Protein AF-A0A4R5X449-F1 (afdb_monomer)

Structure (mmCIF, N/CA/C/O backbone):
data_AF-A0A4R5X449-F1
#
_entry.id   AF-A0A4R5X449-F1
#
loop_
_atom_site.group_PDB
_atom_site.id
_atom_site.type_symbol
_atom_site.label_atom_id
_atom_site.label_alt_id
_atom_site.label_comp_id
_atom_site.label_asym_id
_atom_site.label_entity_id
_atom_site.label_seq_id
_atom_site.pdbx_PDB_ins_code
_atom_site.Cartn_x
_atom_site.Cartn_y
_atom_site.Cartn_z
_atom_site.occupancy
_atom_site.B_iso_or_equiv
_atom_site.auth_seq_id
_atom_site.auth_comp_id
_atom_site.auth_asym_id
_atom_site.auth_atom_id
_atom_site.pdbx_PDB_model_num
ATOM 1 N N . MET A 1 1 ? 4.343 -3.317 -25.829 1.00 46.84 1 MET A N 1
ATOM 2 C CA . MET A 1 1 ? 3.745 -4.558 -26.368 1.00 46.84 1 MET A CA 1
ATOM 3 C C . MET A 1 1 ? 4.177 -4.640 -27.816 1.00 46.84 1 MET A C 1
ATOM 5 O O . MET A 1 1 ? 3.838 -3.730 -28.553 1.00 46.84 1 MET A O 1
ATOM 9 N N . TYR A 1 2 ? 4.966 -5.643 -28.202 1.00 45.91 2 TYR A N 1
ATOM 10 C CA . TYR A 1 2 ? 5.258 -5.869 -29.617 1.00 45.91 2 TYR A CA 1
ATOM 11 C C . TYR A 1 2 ? 3.977 -6.362 -30.277 1.00 45.91 2 TYR A C 1
ATOM 13 O O . TYR A 1 2 ? 3.453 -7.408 -29.885 1.00 45.91 2 TYR A O 1
ATOM 21 N N . ASP A 1 3 ? 3.452 -5.603 -31.234 1.00 43.16 3 ASP A N 1
ATOM 22 C CA . ASP A 1 3 ? 2.422 -6.136 -32.107 1.00 43.16 3 ASP A CA 1
ATOM 23 C C . ASP A 1 3 ? 3.084 -7.105 -33.089 1.00 43.16 3 ASP A C 1
ATOM 25 O O . ASP A 1 3 ? 3.496 -6.743 -34.186 1.00 43.16 3 ASP A O 1
ATOM 29 N N . LEU A 1 4 ? 3.204 -8.366 -32.670 1.00 50.31 4 LEU A N 1
ATOM 30 C CA . LEU A 1 4 ? 3.674 -9.456 -33.526 1.00 50.31 4 LEU A CA 1
ATOM 31 C C . LEU A 1 4 ? 2.718 -9.739 -34.703 1.00 50.31 4 LEU A C 1
ATOM 33 O O . LEU A 1 4 ? 2.985 -10.652 -35.479 1.00 50.31 4 LEU A O 1
ATOM 37 N N . ARG A 1 5 ? 1.595 -9.013 -34.827 1.00 48.94 5 ARG A N 1
ATOM 38 C CA . ARG A 1 5 ? 0.604 -9.182 -35.895 1.00 48.94 5 ARG A CA 1
ATOM 39 C C . ARG A 1 5 ? 0.640 -8.078 -36.959 1.00 48.94 5 ARG A C 1
ATOM 41 O O . ARG A 1 5 ? 0.035 -8.296 -38.000 1.00 48.94 5 ARG A O 1
ATOM 48 N N . HIS A 1 6 ? 1.359 -6.965 -36.750 1.00 46.50 6 HIS A N 1
ATOM 49 C CA . HIS A 1 6 ? 1.468 -5.874 -37.738 1.00 46.50 6 HIS A CA 1
ATOM 50 C C . HIS A 1 6 ? 2.857 -5.197 -37.718 1.00 46.50 6 HIS A C 1
ATOM 52 O O . HIS A 1 6 ? 2.993 -4.067 -37.240 1.00 46.50 6 HIS A O 1
ATOM 58 N N . PRO A 1 7 ? 3.909 -5.848 -38.252 1.00 52.53 7 PRO A N 1
ATOM 59 C CA . PRO A 1 7 ? 5.241 -5.242 -38.367 1.00 52.53 7 PRO A CA 1
ATOM 60 C C . PRO A 1 7 ? 5.277 -4.024 -39.316 1.00 52.53 7 PRO A C 1
ATOM 62 O O . PRO A 1 7 ? 6.199 -3.215 -39.249 1.00 52.53 7 PRO A O 1
ATOM 65 N N . GLU A 1 8 ? 4.242 -3.849 -40.144 1.00 48.69 8 GLU A N 1
ATOM 66 C CA . GLU A 1 8 ? 4.102 -2.784 -41.153 1.00 48.69 8 GLU A CA 1
ATOM 67 C C . GLU A 1 8 ? 3.828 -1.383 -40.568 1.00 48.69 8 GLU A C 1
ATOM 69 O O . GLU A 1 8 ? 3.928 -0.387 -41.281 1.00 48.69 8 GLU A O 1
ATOM 74 N N . ALA A 1 9 ? 3.456 -1.276 -39.286 1.00 55.31 9 ALA A N 1
ATOM 75 C CA . ALA A 1 9 ? 3.058 0.002 -38.686 1.00 55.31 9 ALA A CA 1
ATOM 76 C C . ALA A 1 9 ? 4.247 0.914 -38.316 1.00 55.31 9 ALA A C 1
ATOM 78 O O . ALA A 1 9 ? 4.039 2.032 -37.855 1.00 55.31 9 ALA A O 1
ATOM 79 N N . GLY A 1 10 ? 5.495 0.452 -38.476 1.00 53.53 10 GLY A N 1
ATOM 80 C CA . GLY A 1 10 ? 6.699 1.266 -38.252 1.00 53.53 10 GLY A CA 1
ATOM 81 C C . GLY A 1 10 ? 6.933 1.718 -36.802 1.00 53.53 10 GLY A C 1
ATOM 82 O O . GLY A 1 10 ? 7.864 2.474 -36.533 1.00 53.53 10 GLY A O 1
ATOM 83 N N . HIS A 1 11 ? 6.123 1.264 -35.846 1.00 61.31 11 HIS A N 1
ATOM 84 C CA . HIS A 1 11 ? 6.274 1.622 -34.440 1.00 61.31 11 HIS A CA 1
ATOM 85 C C . HIS A 1 11 ? 7.260 0.670 -33.754 1.00 61.31 11 HIS A C 1
ATOM 87 O O . HIS A 1 11 ? 6.887 -0.388 -33.245 1.00 61.31 11 HIS A O 1
ATOM 93 N N . VAL A 1 12 ? 8.538 1.049 -33.748 1.00 75.94 12 VAL A N 1
ATOM 94 C CA . VAL A 1 12 ? 9.558 0.422 -32.898 1.00 75.94 12 VAL A CA 1
ATOM 95 C C . VAL A 1 12 ? 9.217 0.733 -31.438 1.00 75.94 12 VAL A C 1
ATOM 97 O O . VAL A 1 12 ? 8.889 1.871 -31.100 1.00 75.94 12 VAL A O 1
ATOM 100 N N . ALA A 1 13 ? 9.237 -0.281 -30.570 1.00 76.75 13 ALA A N 1
ATOM 101 C CA . ALA A 1 13 ? 9.014 -0.063 -29.145 1.00 76.75 13 ALA A CA 1
ATOM 102 C C . ALA A 1 13 ? 10.142 0.828 -28.578 1.00 76.75 13 ALA A C 1
ATOM 104 O O . ALA A 1 13 ? 11.292 0.606 -28.957 1.00 76.75 13 ALA A O 1
ATOM 105 N N . PRO A 1 14 ? 9.850 1.795 -27.684 1.00 84.50 14 PRO A N 1
ATOM 106 C CA . PRO A 1 14 ? 10.877 2.674 -27.124 1.00 84.50 14 PRO A CA 1
ATOM 107 C C . PRO A 1 14 ? 12.012 1.888 -26.475 1.00 84.50 14 PRO A C 1
ATOM 109 O O . PRO A 1 14 ? 11.774 0.791 -25.949 1.00 84.50 14 PRO A O 1
ATOM 112 N N . ASP A 1 15 ? 13.218 2.454 -26.456 1.00 85.50 15 ASP A N 1
ATOM 113 C CA . ASP A 1 15 ? 14.309 1.859 -25.694 1.00 85.50 15 ASP A CA 1
ATOM 114 C C . ASP A 1 15 ? 13.900 1.758 -24.205 1.00 85.50 15 ASP A C 1
ATOM 116 O O . ASP A 1 15 ? 13.257 2.669 -23.673 1.00 85.50 15 ASP A O 1
ATOM 120 N N . PRO A 1 16 ? 14.205 0.654 -23.498 1.00 84.56 16 PRO A N 1
ATOM 121 C CA . PRO A 1 16 ? 13.871 0.516 -22.083 1.00 84.56 16 PRO A CA 1
ATOM 122 C C . PRO A 1 16 ? 14.447 1.593 -21.164 1.00 84.56 16 PRO A C 1
ATOM 124 O O . PRO A 1 16 ? 13.887 1.832 -20.095 1.00 84.56 16 PRO A O 1
ATOM 127 N N . SER A 1 17 ? 15.543 2.238 -21.565 1.00 82.75 17 SER A N 1
ATOM 128 C CA . SER A 1 17 ? 16.103 3.392 -20.865 1.00 82.75 17 SER A CA 1
ATOM 129 C C . SER A 1 17 ? 15.291 4.669 -21.081 1.00 82.75 17 SER A C 1
ATOM 131 O O . SER A 1 17 ? 15.335 5.551 -20.236 1.00 82.75 17 SER A O 1
ATOM 133 N N . GLU A 1 18 ? 14.479 4.750 -22.133 1.00 82.56 18 GLU A N 1
ATOM 134 C CA . GLU A 1 18 ? 13.715 5.948 -22.491 1.00 82.56 18 GLU A CA 1
ATOM 135 C C . GLU A 1 18 ? 12.303 5.985 -21.892 1.00 82.56 18 GLU A C 1
ATOM 137 O O . GLU A 1 18 ? 11.610 6.999 -21.985 1.00 82.56 18 GLU A O 1
ATOM 142 N N . MET A 1 19 ? 11.847 4.894 -21.267 1.00 84.19 19 MET A N 1
ATOM 143 C CA . MET A 1 19 ? 10.470 4.786 -20.791 1.00 84.19 19 MET A CA 1
ATOM 144 C C . MET A 1 19 ? 10.347 4.062 -19.452 1.00 84.19 19 MET A C 1
ATOM 146 O O . MET A 1 19 ? 10.775 2.921 -19.279 1.00 84.19 19 MET A O 1
ATOM 150 N N . ASN A 1 20 ? 9.602 4.696 -18.549 1.00 84.56 20 ASN A N 1
ATOM 151 C CA . ASN A 1 20 ? 9.067 4.066 -17.351 1.00 84.56 20 ASN A CA 1
ATOM 152 C C . ASN A 1 20 ? 7.545 3.923 -17.456 1.00 84.56 20 ASN A C 1
ATOM 154 O O . ASN A 1 20 ? 6.874 4.752 -18.070 1.00 84.56 20 ASN A O 1
ATOM 158 N N . VAL A 1 21 ? 6.988 2.901 -16.806 1.00 88.88 21 VAL A N 1
ATOM 159 C CA . VAL A 1 21 ? 5.537 2.676 -16.731 1.00 88.88 21 VAL A CA 1
ATOM 160 C C . VAL A 1 21 ? 5.094 2.731 -15.276 1.00 88.88 21 VAL A C 1
ATOM 162 O O . VAL A 1 21 ? 5.684 2.060 -14.439 1.00 88.88 21 VAL A O 1
ATOM 165 N N . ALA A 1 22 ? 4.038 3.479 -14.964 1.00 90.75 22 ALA A N 1
ATOM 166 C CA . ALA A 1 22 ? 3.417 3.474 -13.642 1.00 90.75 22 ALA A CA 1
ATOM 167 C C . ALA A 1 22 ? 2.011 2.870 -13.710 1.00 90.75 22 ALA A C 1
ATOM 169 O O . ALA A 1 22 ? 1.227 3.191 -14.601 1.00 90.75 22 ALA A O 1
ATOM 170 N N . VAL A 1 23 ? 1.694 1.995 -12.758 1.00 91.81 23 VAL A N 1
ATOM 171 C CA . VAL A 1 23 ? 0.395 1.335 -12.624 1.00 91.81 23 VAL A CA 1
ATOM 172 C C . VAL A 1 23 ? -0.125 1.569 -11.212 1.00 91.81 23 VAL A C 1
ATOM 174 O O . VAL A 1 23 ? 0.478 1.118 -10.236 1.00 91.81 23 VAL A O 1
ATOM 177 N N . TYR A 1 24 ? -1.255 2.261 -11.107 1.00 89.81 24 TYR A N 1
ATOM 178 C CA . TYR A 1 24 ? -1.931 2.535 -9.841 1.00 89.81 24 TYR A CA 1
ATOM 179 C C . TYR A 1 24 ? -3.019 1.499 -9.589 1.00 89.81 24 TYR A C 1
ATOM 181 O O . TYR A 1 24 ? -3.767 1.145 -10.499 1.00 89.81 24 TYR A O 1
ATOM 189 N N . GLY A 1 25 ? -3.097 1.004 -8.354 1.00 84.38 25 GLY A N 1
ATOM 190 C CA . GLY A 1 25 ? -4.173 0.108 -7.940 1.00 84.38 25 GLY A CA 1
ATOM 191 C C . GLY A 1 25 ? -4.160 -1.245 -8.657 1.00 84.38 25 GLY A C 1
ATOM 192 O O . GLY A 1 25 ? -5.221 -1.830 -8.867 1.00 84.38 25 GLY A O 1
ATOM 193 N N . TYR A 1 26 ? -2.980 -1.742 -9.062 1.00 87.56 26 TYR A N 1
ATOM 194 C CA . TYR A 1 26 ? -2.881 -3.041 -9.731 1.00 87.56 26 TYR A CA 1
ATOM 195 C C . TYR A 1 26 ? -3.487 -4.139 -8.858 1.00 87.56 26 TYR A C 1
ATOM 197 O O . TYR A 1 26 ? -3.131 -4.271 -7.687 1.00 87.56 26 TYR A O 1
ATOM 205 N N . LEU A 1 27 ? -4.394 -4.920 -9.445 1.00 87.31 27 LEU A N 1
ATOM 206 C CA . LEU A 1 27 ? -5.222 -5.864 -8.709 1.00 87.31 27 LEU A CA 1
ATOM 207 C C . LEU A 1 27 ? -4.368 -6.876 -7.946 1.00 87.31 27 LEU A C 1
ATOM 209 O O . LEU A 1 27 ? -3.464 -7.508 -8.499 1.00 87.31 27 LEU A O 1
ATOM 213 N N . SER A 1 28 ? -4.699 -7.067 -6.675 1.00 85.75 28 SER A N 1
ATOM 214 C CA . SER A 1 28 ? -4.160 -8.171 -5.896 1.00 85.75 28 SER A CA 1
ATOM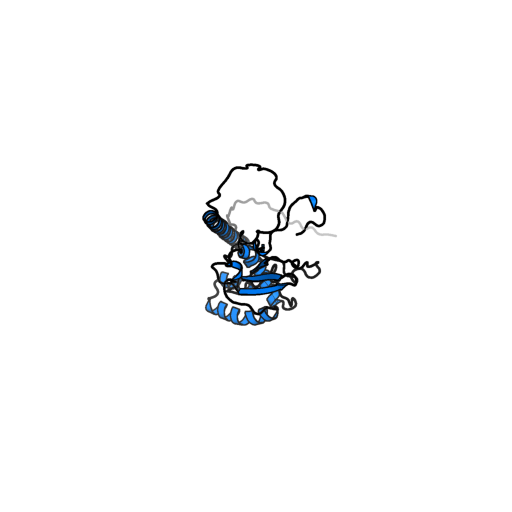 215 C C . SER A 1 28 ? -4.726 -9.494 -6.402 1.00 85.75 28 SER A C 1
ATOM 217 O O . SER A 1 28 ? -5.883 -9.601 -6.819 1.00 85.75 28 SER A O 1
ATOM 219 N N . ARG A 1 29 ? -3.889 -10.530 -6.367 1.00 82.50 29 ARG A N 1
ATOM 220 C CA . ARG A 1 29 ? -4.255 -11.866 -6.838 1.00 82.50 29 ARG A CA 1
ATOM 221 C C . ARG A 1 29 ? -5.376 -12.475 -6.003 1.00 82.50 29 ARG A C 1
ATOM 223 O O . ARG A 1 29 ? -6.211 -13.202 -6.531 1.00 82.50 29 ARG A O 1
ATOM 230 N N . GLU A 1 30 ? -5.378 -12.193 -4.709 1.00 82.81 30 GLU A N 1
ATOM 231 C CA . GLU A 1 30 ? -6.238 -12.849 -3.736 1.00 82.81 30 GLU A CA 1
ATOM 232 C C . GLU A 1 30 ? -7.622 -12.202 -3.595 1.00 82.81 30 GLU A C 1
ATOM 234 O O . GLU A 1 30 ? -8.527 -12.881 -3.126 1.00 82.81 30 GLU A O 1
ATOM 239 N N . MET A 1 31 ? -7.839 -10.955 -4.032 1.00 76.81 31 MET A N 1
ATOM 240 C CA . MET A 1 31 ? -9.158 -10.297 -3.951 1.00 76.81 31 MET A CA 1
ATOM 241 C C . MET A 1 31 ? -10.239 -11.031 -4.755 1.00 76.81 31 MET A C 1
ATOM 243 O O . MET A 1 31 ? -11.389 -11.132 -4.335 1.00 76.81 31 MET A O 1
ATOM 247 N N . PHE A 1 32 ? -9.869 -11.585 -5.909 1.00 72.25 32 PHE A N 1
ATOM 248 C CA . PHE A 1 32 ? -10.798 -12.246 -6.825 1.00 72.25 32 PHE A CA 1
ATOM 249 C C . PHE A 1 32 ? -10.570 -13.758 -6.840 1.00 72.25 32 PHE A C 1
ATOM 251 O O . PHE A 1 32 ? -10.284 -14.349 -7.883 1.00 72.25 32 PHE A O 1
ATOM 258 N N . ILE A 1 33 ? -10.672 -14.392 -5.667 1.00 71.19 33 ILE A N 1
ATOM 259 C CA . ILE A 1 33 ? -10.600 -15.856 -5.542 1.00 71.19 33 ILE A CA 1
ATOM 260 C C . ILE A 1 33 ? -11.619 -16.493 -6.496 1.00 71.19 33 ILE A C 1
ATOM 262 O O . ILE A 1 33 ? -12.802 -16.171 -6.457 1.00 71.19 33 ILE A O 1
ATOM 266 N N . GLY A 1 34 ? -11.154 -17.406 -7.351 1.00 71.75 34 GLY A N 1
ATOM 267 C CA . GLY A 1 34 ? -11.980 -18.065 -8.370 1.00 71.75 34 GLY A CA 1
ATOM 268 C C . GLY A 1 34 ? -11.973 -17.375 -9.738 1.00 71.75 34 GLY A C 1
ATOM 269 O O . GLY A 1 34 ? -12.384 -17.989 -10.720 1.00 71.75 34 GLY A O 1
ATOM 270 N N . SER A 1 35 ? -11.434 -16.158 -9.840 1.00 78.56 35 SER A N 1
ATOM 271 C CA . SER A 1 35 ? -11.218 -15.467 -11.113 1.00 78.56 35 SER A CA 1
ATOM 272 C C . SER A 1 35 ? -9.820 -15.730 -11.669 1.00 78.56 35 SER A C 1
ATOM 274 O O . SER A 1 35 ? -8.856 -15.988 -10.942 1.00 78.56 35 SER A O 1
ATOM 276 N N . ARG A 1 36 ? -9.680 -15.628 -12.994 1.00 82.44 36 ARG A N 1
ATOM 277 C CA . ARG A 1 36 ? -8.376 -15.707 -13.658 1.00 82.44 36 ARG A CA 1
ATOM 278 C C . ARG A 1 36 ? -7.542 -14.469 -13.312 1.00 82.44 36 ARG A C 1
ATOM 280 O O . ARG A 1 36 ? -7.796 -13.390 -13.834 1.00 82.44 36 ARG A O 1
ATOM 287 N N . TYR A 1 37 ? -6.513 -14.644 -12.485 1.00 83.12 37 TYR A N 1
ATOM 288 C CA . TYR A 1 37 ? -5.492 -13.622 -12.255 1.00 83.12 37 TYR A CA 1
ATOM 289 C C . TYR A 1 37 ? -4.449 -13.638 -13.377 1.00 83.12 37 TYR A C 1
ATOM 291 O O . TYR A 1 37 ? -3.914 -14.693 -13.729 1.00 83.12 37 TYR A O 1
ATOM 299 N N . ILE A 1 38 ? -4.144 -12.463 -13.920 1.00 85.81 38 ILE A N 1
ATOM 300 C CA . ILE A 1 38 ? -3.081 -12.268 -14.905 1.00 85.81 38 ILE A CA 1
ATOM 301 C C . ILE A 1 38 ? -2.004 -11.422 -14.216 1.00 85.81 38 ILE A C 1
ATOM 303 O O . ILE A 1 38 ? -2.317 -10.316 -13.784 1.00 85.81 38 ILE A O 1
ATOM 307 N N . PRO A 1 39 ? -0.768 -11.922 -14.037 1.00 86.31 39 PRO A N 1
ATOM 308 C CA . PRO A 1 39 ? 0.319 -11.116 -13.492 1.00 86.31 39 PRO A CA 1
ATOM 309 C C . PRO A 1 39 ? 0.794 -10.084 -14.520 1.00 86.31 39 PRO A C 1
ATOM 311 O O . PRO A 1 39 ? 0.537 -10.227 -15.718 1.00 86.31 39 PRO A O 1
ATOM 314 N N . LEU A 1 40 ? 1.547 -9.082 -14.058 1.00 87.56 40 LEU A N 1
ATOM 315 C CA . LEU A 1 40 ? 2.204 -8.146 -14.964 1.00 87.56 40 LEU A CA 1
ATOM 316 C C . LEU A 1 40 ? 3.078 -8.915 -15.969 1.00 87.56 40 LEU A C 1
ATOM 318 O O . LEU A 1 40 ? 3.774 -9.863 -15.581 1.00 87.56 40 LEU A O 1
ATOM 322 N N . PRO A 1 41 ? 3.046 -8.536 -17.258 1.00 89.50 41 PRO A N 1
ATOM 323 C CA . PRO A 1 41 ? 3.861 -9.189 -18.265 1.00 89.50 41 PRO A CA 1
ATOM 324 C C . PRO A 1 41 ? 5.343 -8.976 -17.958 1.00 89.50 41 PRO A C 1
ATOM 326 O O . PRO A 1 41 ? 5.762 -7.912 -17.504 1.00 89.50 41 PRO A O 1
ATOM 329 N N . VAL A 1 42 ? 6.155 -9.988 -18.256 1.00 92.50 42 VAL A N 1
ATOM 330 C CA . VAL A 1 42 ? 7.609 -9.836 -18.195 1.00 92.50 42 VAL A CA 1
ATOM 331 C C . VAL A 1 42 ? 8.062 -8.931 -19.333 1.00 92.50 42 VAL A C 1
ATOM 333 O O . VAL A 1 42 ? 7.710 -9.161 -20.488 1.00 92.50 42 VAL A O 1
ATOM 336 N N . THR A 1 43 ? 8.836 -7.908 -18.988 1.00 92.38 43 THR A N 1
ATOM 337 C CA . THR A 1 43 ? 9.160 -6.786 -19.869 1.00 92.38 43 THR A CA 1
ATOM 338 C C . THR A 1 43 ? 10.568 -6.254 -19.581 1.00 92.38 43 THR A C 1
ATOM 340 O O . THR A 1 43 ? 10.986 -6.314 -18.424 1.00 92.38 43 THR A O 1
ATOM 343 N N . PRO A 1 44 ? 11.310 -5.730 -20.575 1.00 91.81 44 PRO A N 1
ATOM 344 C CA . PRO A 1 44 ? 12.581 -5.054 -20.313 1.00 91.81 44 PRO A CA 1
ATOM 345 C C . PRO A 1 44 ? 12.403 -3.672 -19.649 1.00 91.81 44 PRO A C 1
ATOM 347 O O . PRO A 1 44 ? 13.367 -3.131 -19.125 1.00 91.81 44 PRO A O 1
ATOM 350 N N . TYR A 1 45 ? 11.187 -3.110 -19.635 1.00 91.00 45 TYR A N 1
ATOM 351 C CA . TYR A 1 45 ? 10.899 -1.800 -19.032 1.00 91.00 45 TYR A CA 1
ATOM 352 C C . TYR A 1 45 ? 10.865 -1.834 -17.502 1.00 91.00 45 TYR A C 1
ATOM 354 O O . TYR A 1 45 ? 10.465 -2.831 -16.891 1.00 91.00 45 TYR A O 1
ATOM 362 N N . ASN A 1 46 ? 11.190 -0.695 -16.891 1.00 92.50 46 ASN A N 1
ATOM 363 C CA . ASN A 1 46 ? 10.948 -0.461 -15.474 1.00 92.50 46 ASN A CA 1
ATOM 364 C C . ASN A 1 46 ? 9.472 -0.114 -15.233 1.00 92.50 46 ASN A C 1
ATOM 366 O O . ASN A 1 46 ? 8.897 0.758 -15.889 1.00 92.50 46 ASN A O 1
ATOM 370 N N . VAL A 1 47 ? 8.861 -0.808 -14.276 1.00 93.75 47 VAL A N 1
ATOM 371 C CA . VAL A 1 47 ? 7.449 -0.676 -13.917 1.00 93.75 47 VAL A CA 1
ATOM 372 C C . VAL A 1 47 ? 7.321 -0.287 -12.450 1.00 93.75 47 VAL A C 1
ATOM 374 O O . VAL A 1 47 ? 7.827 -0.979 -11.567 1.00 93.75 47 VAL A O 1
ATOM 377 N N . PHE A 1 48 ? 6.594 0.787 -12.175 1.00 94.00 48 PHE A N 1
ATOM 378 C CA . PHE A 1 48 ? 6.157 1.178 -10.843 1.00 94.00 48 PHE A CA 1
ATOM 379 C C . PHE A 1 48 ? 4.755 0.635 -10.590 1.00 94.00 48 PHE A C 1
ATOM 381 O O . PHE A 1 48 ? 3.848 0.854 -11.388 1.00 94.00 48 PHE A O 1
ATOM 388 N N . VAL A 1 49 ? 4.567 -0.060 -9.471 1.00 94.75 49 VAL A N 1
ATOM 389 C CA . VAL A 1 49 ? 3.248 -0.504 -9.007 1.00 94.75 49 VAL A CA 1
ATOM 390 C C . VAL A 1 49 ? 2.936 0.226 -7.718 1.00 94.75 49 VAL A C 1
ATOM 392 O O . VAL A 1 49 ? 3.588 -0.025 -6.707 1.00 94.75 49 VAL A O 1
ATOM 395 N N . ILE A 1 50 ? 1.956 1.120 -7.755 1.00 95.00 50 ILE A N 1
ATOM 396 C CA . ILE A 1 50 ? 1.571 1.954 -6.621 1.00 95.00 50 ILE A CA 1
ATOM 397 C C . ILE A 1 50 ? 0.302 1.385 -6.001 1.00 95.00 50 ILE A C 1
ATOM 399 O O . ILE A 1 50 ? -0.687 1.144 -6.697 1.00 95.00 50 ILE A O 1
ATOM 403 N N . LYS A 1 51 ? 0.333 1.166 -4.686 1.00 96.00 51 LYS A N 1
ATOM 404 C CA . LYS A 1 51 ? -0.819 0.672 -3.929 1.00 96.00 51 LYS A CA 1
ATOM 405 C C . LYS A 1 51 ? -0.835 1.180 -2.496 1.00 96.00 51 LYS A C 1
ATOM 407 O O . LYS A 1 51 ? 0.218 1.446 -1.918 1.00 96.00 51 LYS A O 1
ATOM 412 N N . ALA A 1 52 ? -2.029 1.272 -1.919 1.00 97.19 52 ALA A N 1
ATOM 413 C CA . ALA A 1 52 ? -2.205 1.596 -0.511 1.00 97.19 52 ALA A CA 1
ATOM 414 C C . ALA A 1 52 ? -2.184 0.350 0.380 1.00 97.19 52 ALA A C 1
ATOM 416 O O . ALA A 1 52 ? -2.682 -0.716 0.017 1.00 97.19 52 ALA A O 1
ATOM 417 N N . GLU A 1 53 ? -1.594 0.489 1.566 1.00 97.81 53 GLU A N 1
ATOM 418 C CA . GLU A 1 53 ? -1.523 -0.580 2.557 1.00 97.81 53 GLU A CA 1
ATOM 419 C C . GLU A 1 53 ? -2.927 -0.921 3.061 1.00 97.81 53 GLU A C 1
ATOM 421 O O . GLU A 1 53 ? -3.618 -0.059 3.607 1.00 97.81 53 GLU A O 1
ATOM 426 N N . TYR A 1 54 ? -3.304 -2.197 2.936 1.00 98.12 54 TYR A N 1
ATOM 427 C CA . TYR A 1 54 ? -4.631 -2.725 3.277 1.00 98.12 54 TYR A CA 1
ATOM 428 C C . TYR A 1 54 ? -5.772 -2.301 2.345 1.00 98.12 54 TYR A C 1
ATOM 430 O O . TYR A 1 54 ? -6.931 -2.423 2.719 1.00 98.12 54 TYR A O 1
ATOM 438 N N . ASP A 1 55 ? -5.492 -1.827 1.140 1.00 97.00 55 ASP A N 1
ATOM 439 C CA . ASP A 1 55 ? -6.520 -1.691 0.111 1.00 97.00 55 ASP A CA 1
ATOM 440 C C . ASP A 1 55 ? -6.975 -3.083 -0.363 1.00 97.00 55 ASP A C 1
ATOM 442 O O . ASP A 1 55 ? -6.192 -3.798 -0.979 1.00 97.00 55 ASP A O 1
ATOM 446 N N . ALA A 1 56 ? -8.227 -3.494 -0.125 1.00 95.38 56 ALA A N 1
ATOM 447 C CA . ALA A 1 56 ? -8.684 -4.815 -0.574 1.00 95.38 56 ALA A CA 1
ATOM 448 C C . ALA A 1 56 ? -8.600 -5.028 -2.096 1.00 95.38 56 ALA A C 1
ATOM 450 O O . ALA A 1 56 ? -8.580 -6.173 -2.526 1.00 95.38 56 ALA A O 1
ATOM 451 N N . ILE A 1 57 ? -8.525 -3.988 -2.926 1.00 94.38 57 ILE A N 1
ATOM 452 C CA . ILE A 1 57 ? -8.388 -4.158 -4.374 1.00 94.38 57 ILE A CA 1
ATOM 453 C C . ILE A 1 57 ? -6.930 -4.459 -4.740 1.00 94.38 57 ILE A C 1
ATOM 455 O O . ILE A 1 57 ? -6.651 -5.494 -5.353 1.00 94.38 57 ILE A O 1
ATOM 459 N N . ALA A 1 58 ? -5.986 -3.604 -4.337 1.00 94.31 58 ALA A N 1
ATOM 460 C CA . ALA A 1 58 ? -4.577 -3.701 -4.741 1.00 94.31 58 ALA A CA 1
ATOM 461 C C . ALA A 1 58 ? -3.663 -4.438 -3.738 1.00 94.31 58 ALA A C 1
ATOM 463 O O . ALA A 1 58 ? -2.524 -4.810 -4.044 1.00 94.31 58 ALA A O 1
ATOM 464 N N . ASP A 1 59 ? -4.149 -4.662 -2.523 1.00 96.31 59 ASP A N 1
ATOM 465 C CA . ASP A 1 59 ? -3.401 -5.183 -1.386 1.00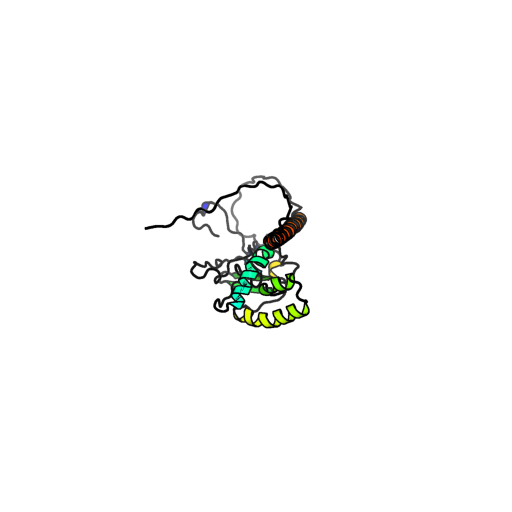 96.31 59 ASP A CA 1
ATOM 466 C C . ASP A 1 59 ? -4.277 -6.066 -0.482 1.00 96.31 59 ASP A C 1
ATOM 468 O O . ASP A 1 59 ? -4.357 -5.857 0.726 1.00 96.31 59 ASP A O 1
ATOM 472 N N . PHE A 1 60 ? -4.956 -7.057 -1.064 1.00 96.31 60 PHE A N 1
ATOM 473 C CA . PHE A 1 60 ? -5.768 -8.019 -0.317 1.00 96.31 60 PHE A CA 1
ATOM 474 C C . PHE A 1 60 ? -4.909 -8.996 0.517 1.00 96.31 60 PHE A C 1
ATOM 476 O O . PHE A 1 60 ? -3.783 -9.313 0.125 1.00 96.31 60 PHE A O 1
ATOM 483 N N . PRO A 1 61 ? -5.408 -9.513 1.661 1.00 97.25 61 PRO A N 1
ATOM 484 C CA . PRO A 1 61 ? -4.671 -10.485 2.467 1.00 97.25 61 PRO A CA 1
ATOM 485 C C . PRO A 1 61 ? -4.332 -11.794 1.733 1.00 97.25 61 PRO A C 1
ATOM 487 O O . PRO A 1 61 ? -5.217 -12.475 1.222 1.00 97.25 61 PRO A O 1
ATOM 490 N N . ASP A 1 62 ? -3.080 -12.255 1.846 1.00 95.56 62 ASP A N 1
ATOM 491 C CA . ASP A 1 62 ? -2.648 -13.575 1.347 1.00 95.56 62 ASP A CA 1
ATOM 492 C C . ASP A 1 62 ? -3.304 -14.763 2.075 1.00 95.56 62 ASP A C 1
ATOM 494 O O . ASP A 1 62 ? -3.231 -15.912 1.632 1.00 95.56 62 ASP A O 1
ATOM 498 N N . ARG A 1 63 ? -3.871 -14.516 3.262 1.00 95.12 63 ARG A N 1
ATOM 499 C CA . ARG A 1 63 ? -4.522 -15.519 4.118 1.00 95.12 63 ARG A CA 1
ATOM 500 C C . ARG A 1 63 ? -5.959 -15.081 4.421 1.00 95.12 63 ARG A C 1
ATOM 502 O O . ARG A 1 63 ? -6.205 -14.555 5.510 1.00 95.12 63 ARG A O 1
ATOM 509 N N . PRO A 1 64 ? -6.913 -15.320 3.501 1.00 93.56 64 PRO A N 1
ATOM 510 C CA . PRO A 1 64 ? -8.284 -14.805 3.602 1.00 93.56 64 PRO A CA 1
ATOM 511 C C . PRO A 1 64 ? -9.082 -15.369 4.787 1.00 93.56 64 PRO A C 1
ATOM 513 O O . PRO A 1 64 ? -10.058 -14.766 5.214 1.00 93.56 64 PRO A O 1
ATOM 516 N N . LEU A 1 65 ? -8.650 -16.485 5.385 1.00 94.62 65 LEU A N 1
ATOM 517 C CA . LEU A 1 65 ? -9.268 -17.019 6.606 1.00 94.62 65 LEU A CA 1
ATOM 518 C C . LEU A 1 65 ? -9.016 -16.143 7.849 1.00 94.62 65 LEU A C 1
ATOM 520 O O . LEU A 1 65 ? -9.666 -16.325 8.876 1.00 94.62 65 LEU A O 1
ATOM 524 N N . ASN A 1 66 ? -8.095 -15.175 7.781 1.00 97.50 66 ASN A N 1
ATOM 525 C CA . ASN A 1 66 ? -7.975 -14.139 8.802 1.00 97.50 66 ASN A CA 1
ATOM 526 C C . ASN A 1 66 ? -9.045 -13.062 8.564 1.00 97.50 66 ASN A C 1
ATOM 528 O O . ASN A 1 66 ? -8.783 -12.029 7.947 1.00 97.50 66 ASN A O 1
ATOM 532 N N . LEU A 1 67 ? -10.254 -13.313 9.073 1.00 97.31 67 LEU A N 1
ATOM 533 C CA . LEU A 1 67 ? -11.417 -12.446 8.858 1.00 97.31 67 LEU A CA 1
ATOM 534 C C . LEU A 1 67 ? -11.208 -11.015 9.372 1.00 97.31 67 LEU A C 1
ATOM 536 O O . LEU A 1 67 ? -11.742 -10.076 8.792 1.00 97.31 67 LEU A O 1
ATOM 540 N N . LEU A 1 68 ? -10.387 -10.828 10.412 1.00 98.38 68 LEU A N 1
ATOM 541 C CA . LEU A 1 68 ? -10.030 -9.497 10.906 1.00 98.38 68 LEU A CA 1
ATOM 542 C C . LEU A 1 68 ? -9.235 -8.705 9.856 1.00 98.38 68 LEU A C 1
ATOM 544 O O . LEU A 1 68 ? -9.501 -7.525 9.635 1.00 98.38 68 LEU A O 1
ATOM 548 N N . ALA A 1 69 ? -8.277 -9.353 9.187 1.00 98.50 69 ALA A N 1
ATOM 549 C CA . ALA A 1 69 ? -7.510 -8.727 8.116 1.00 98.50 69 ALA A CA 1
ATOM 550 C C . ALA A 1 69 ? -8.369 -8.440 6.880 1.00 98.50 69 ALA A C 1
ATOM 552 O O . ALA A 1 69 ? -8.190 -7.390 6.268 1.00 98.50 69 ALA A O 1
ATOM 553 N N . VAL A 1 70 ? -9.309 -9.332 6.547 1.00 97.50 70 VAL A N 1
ATOM 554 C CA . VAL A 1 70 ? -10.269 -9.127 5.450 1.00 97.50 70 VAL A CA 1
ATOM 555 C C . VAL A 1 70 ? -11.198 -7.952 5.748 1.00 97.50 70 VAL A C 1
ATOM 557 O O . VAL A 1 70 ? -11.330 -7.067 4.911 1.00 97.50 70 VAL A O 1
ATOM 560 N N . ALA A 1 71 ? -11.782 -7.879 6.947 1.00 98.19 71 ALA A N 1
ATOM 561 C CA . ALA A 1 71 ? -12.630 -6.754 7.344 1.00 98.19 71 ALA A CA 1
ATOM 562 C C . ALA A 1 71 ? -11.868 -5.422 7.288 1.00 98.19 71 ALA A C 1
ATOM 564 O O . ALA A 1 71 ? -12.371 -4.434 6.756 1.00 98.19 71 ALA A O 1
ATOM 565 N N . ASN A 1 72 ? -10.623 -5.406 7.773 1.00 98.69 72 ASN A N 1
ATOM 566 C CA . ASN A 1 72 ? -9.756 -4.240 7.654 1.00 98.69 72 ASN A CA 1
ATOM 567 C C . ASN A 1 72 ? -9.467 -3.874 6.191 1.00 98.69 72 ASN A C 1
ATOM 569 O O . ASN A 1 72 ? -9.472 -2.695 5.857 1.00 98.69 72 ASN A O 1
ATOM 573 N N . ALA A 1 73 ? -9.244 -4.866 5.327 1.00 98.00 73 ALA A N 1
ATOM 574 C CA . ALA A 1 73 ? -8.967 -4.625 3.918 1.00 98.00 73 ALA A CA 1
ATOM 575 C C . ALA A 1 73 ? -10.185 -4.068 3.165 1.00 98.00 73 ALA A C 1
ATOM 577 O O . ALA A 1 73 ? -10.049 -3.157 2.356 1.00 98.00 73 ALA A O 1
ATOM 578 N N . ILE A 1 74 ? -11.388 -4.578 3.453 1.00 96.69 74 ILE A N 1
ATOM 579 C CA . ILE A 1 74 ? -12.644 -4.081 2.868 1.00 96.69 74 ILE A CA 1
ATOM 580 C C . ILE A 1 74 ? -12.846 -2.603 3.217 1.00 96.69 74 ILE A C 1
ATOM 582 O O . ILE A 1 74 ? -13.140 -1.802 2.334 1.00 96.69 74 ILE A O 1
ATOM 586 N N . MET A 1 75 ? -12.615 -2.226 4.480 1.00 98.06 75 MET A N 1
ATOM 587 C CA . MET A 1 75 ? -12.615 -0.816 4.883 1.00 98.06 75 MET A CA 1
ATOM 588 C C . MET A 1 75 ? -11.530 -0.018 4.147 1.00 98.06 75 MET A C 1
ATOM 590 O O . MET A 1 75 ? -11.753 1.132 3.781 1.00 98.06 75 MET A O 1
ATOM 594 N N . GLY A 1 76 ? -10.366 -0.624 3.905 1.00 97.62 76 GLY A N 1
ATOM 595 C CA . GLY A 1 76 ? -9.286 -0.009 3.140 1.00 97.62 76 GLY A CA 1
ATOM 596 C C . GLY A 1 76 ? -9.606 0.192 1.658 1.00 97.62 76 GLY A C 1
ATOM 597 O O . GLY A 1 76 ? -9.191 1.200 1.104 1.00 97.62 76 GLY A O 1
ATOM 598 N N . ALA A 1 77 ? -10.381 -0.683 1.010 1.00 95.56 77 ALA A N 1
ATOM 599 C CA . ALA A 1 77 ? -10.808 -0.448 -0.373 1.00 95.56 77 ALA A CA 1
ATOM 600 C C . ALA A 1 77 ? -11.673 0.815 -0.498 1.00 95.56 77 ALA A C 1
ATOM 602 O O . ALA A 1 77 ? -11.437 1.630 -1.384 1.00 95.56 77 ALA A O 1
ATOM 603 N N . ASP A 1 78 ? -12.626 1.007 0.416 1.00 95.31 78 ASP A N 1
ATOM 604 C CA . ASP A 1 78 ? -13.480 2.202 0.441 1.00 95.31 78 ASP A CA 1
ATOM 605 C C . ASP A 1 78 ? -12.681 3.479 0.754 1.00 95.31 78 ASP A C 1
ATOM 607 O O . ASP A 1 78 ? -12.856 4.512 0.112 1.00 95.31 78 ASP A O 1
ATOM 611 N N . GLN A 1 79 ? -11.763 3.401 1.720 1.00 95.38 79 GLN A N 1
ATOM 612 C CA . GLN A 1 79 ? -11.059 4.576 2.238 1.00 95.38 79 GLN A CA 1
ATOM 613 C C . GLN A 1 79 ? -9.792 4.948 1.466 1.00 95.38 79 GLN A C 1
ATOM 615 O O . GLN A 1 79 ? -9.384 6.103 1.525 1.00 95.38 79 GLN A O 1
ATOM 620 N N . LEU A 1 80 ? -9.122 3.984 0.827 1.00 96.19 80 LEU A N 1
ATOM 621 C CA . LEU A 1 80 ? -7.747 4.150 0.346 1.00 96.19 80 LEU A CA 1
ATOM 622 C C . LEU A 1 80 ? -7.587 3.914 -1.155 1.00 96.19 80 LEU A C 1
ATOM 624 O O . LEU A 1 80 ? -6.704 4.530 -1.746 1.00 96.19 80 LEU A O 1
ATOM 628 N N . HIS A 1 81 ? -8.388 3.035 -1.776 1.00 94.50 81 HIS A N 1
ATOM 629 C CA . HIS A 1 81 ? -8.143 2.612 -3.163 1.00 94.50 81 HIS A CA 1
ATOM 630 C C . HIS A 1 81 ? -8.134 3.806 -4.117 1.00 94.50 81 HIS A C 1
ATOM 632 O O . HIS A 1 81 ? -7.172 4.030 -4.850 1.00 94.50 81 HIS A O 1
ATOM 638 N N . TYR A 1 82 ? -9.187 4.616 -4.041 1.00 92.19 82 TYR A N 1
ATOM 639 C CA . TYR A 1 82 ? -9.330 5.811 -4.856 1.00 92.19 82 TYR A CA 1
ATOM 640 C C . TYR A 1 82 ? -8.327 6.906 -4.469 1.00 92.19 82 TYR A C 1
ATOM 642 O O . TYR A 1 82 ? -7.635 7.453 -5.325 1.00 92.19 82 TYR A O 1
ATOM 650 N N . ASP A 1 83 ? -8.197 7.172 -3.169 1.00 91.31 83 ASP A N 1
ATOM 651 C CA . ASP A 1 83 ? -7.304 8.204 -2.629 1.00 91.31 83 ASP A CA 1
ATOM 652 C C . ASP A 1 83 ? -5.835 7.971 -3.003 1.00 91.31 83 ASP A C 1
ATOM 654 O O . ASP A 1 83 ? -5.076 8.924 -3.179 1.00 91.31 83 ASP A O 1
ATOM 658 N N . SER A 1 84 ? -5.435 6.708 -3.171 1.00 91.38 84 SER A N 1
ATOM 659 C CA . SER A 1 84 ? -4.073 6.337 -3.553 1.00 91.38 84 SER A CA 1
ATOM 660 C C . SER A 1 84 ? -3.629 6.923 -4.898 1.00 91.38 84 SER A C 1
ATOM 662 O O . SER A 1 84 ? -2.436 7.158 -5.088 1.00 91.38 84 SER A O 1
ATOM 664 N N . ALA A 1 85 ? -4.568 7.214 -5.808 1.00 89.88 85 ALA A N 1
ATOM 665 C CA . ALA A 1 85 ? -4.278 7.836 -7.100 1.00 89.88 85 ALA A CA 1
ATOM 666 C C . ALA A 1 85 ? -3.822 9.302 -6.978 1.00 89.88 85 ALA A C 1
ATOM 668 O O . ALA A 1 85 ? -3.170 9.815 -7.883 1.00 89.88 85 ALA A O 1
ATOM 669 N N . PHE A 1 86 ? -4.132 9.960 -5.857 1.00 91.25 86 PHE A N 1
ATOM 670 C CA . PHE A 1 86 ? -3.794 11.364 -5.588 1.00 91.25 86 PHE A CA 1
ATOM 671 C C . PHE A 1 86 ? -2.657 11.520 -4.578 1.00 91.25 86 PHE A C 1
ATOM 673 O O . PHE A 1 86 ? -2.337 12.631 -4.156 1.00 91.25 86 PHE A O 1
ATOM 680 N N . TYR A 1 87 ? -2.054 10.411 -4.155 1.00 92.50 87 TYR A N 1
ATOM 681 C CA . TYR A 1 87 ? -0.934 10.439 -3.233 1.00 92.50 87 TYR A CA 1
ATOM 682 C C . TYR A 1 87 ? 0.354 10.806 -3.973 1.00 92.50 87 TYR A C 1
ATOM 684 O O . TYR A 1 87 ? 0.773 10.107 -4.899 1.00 92.50 87 TYR A O 1
ATOM 692 N N . ASP A 1 88 ? 1.019 11.874 -3.532 1.00 91.81 88 ASP A N 1
ATOM 693 C CA . ASP A 1 88 ? 2.299 12.283 -4.107 1.00 91.81 88 ASP A CA 1
ATOM 694 C C . ASP A 1 88 ? 3.435 11.407 -3.563 1.00 91.81 88 ASP A C 1
ATOM 696 O O . ASP A 1 88 ? 4.035 11.672 -2.519 1.00 91.81 88 ASP A O 1
ATOM 700 N N . VAL A 1 89 ? 3.737 10.341 -4.301 1.00 91.06 89 VAL A N 1
ATOM 701 C CA . VAL A 1 89 ? 4.792 9.377 -3.966 1.00 91.06 89 VAL A CA 1
ATOM 702 C C . VAL A 1 89 ? 6.210 9.957 -4.026 1.00 91.06 89 VAL A C 1
ATOM 704 O O . VAL A 1 89 ? 7.133 9.287 -3.565 1.00 91.06 89 VAL A O 1
ATOM 707 N N . LEU A 1 90 ? 6.404 11.160 -4.585 1.00 89.88 90 LEU A N 1
ATOM 708 C CA . LEU A 1 90 ? 7.711 11.820 -4.673 1.00 89.88 90 LEU A CA 1
ATOM 709 C C . LEU A 1 90 ? 8.029 12.662 -3.439 1.00 89.88 90 LEU A C 1
ATOM 711 O O . LEU A 1 90 ? 9.201 12.885 -3.138 1.00 89.88 90 LEU A O 1
ATOM 715 N N . THR A 1 91 ? 7.007 13.147 -2.738 1.00 90.06 91 THR A N 1
ATOM 716 C CA . THR A 1 91 ? 7.187 14.060 -1.600 1.00 90.06 91 THR A CA 1
ATOM 717 C C . THR A 1 91 ? 6.701 13.475 -0.281 1.00 90.06 91 THR A C 1
ATOM 719 O O . THR A 1 91 ? 7.155 13.902 0.782 1.00 90.06 91 THR A O 1
ATOM 722 N N . GLN A 1 92 ? 5.818 12.477 -0.321 1.00 92.06 92 GLN A N 1
ATOM 723 C CA . GLN A 1 92 ? 5.219 11.898 0.874 1.00 92.06 92 GLN A CA 1
ATOM 724 C C . GLN A 1 92 ? 5.851 10.549 1.262 1.00 92.06 92 GLN A C 1
ATOM 726 O O . GLN A 1 92 ? 6.429 9.852 0.421 1.00 92.06 92 GLN A O 1
ATOM 731 N N . PRO A 1 93 ? 5.746 10.135 2.542 1.00 93.31 93 PRO A N 1
ATOM 732 C CA . PRO A 1 93 ? 6.339 8.889 3.014 1.00 93.31 93 PRO A CA 1
ATOM 733 C C . PRO A 1 93 ? 5.832 7.670 2.241 1.00 93.31 93 PRO A C 1
ATOM 735 O O . PRO A 1 93 ? 4.631 7.436 2.143 1.00 93.31 93 PRO A O 1
ATOM 738 N N . THR A 1 94 ? 6.746 6.844 1.748 1.00 96.19 94 THR A N 1
ATOM 739 C CA . THR A 1 94 ? 6.421 5.575 1.092 1.00 96.19 94 THR A CA 1
ATOM 740 C C . THR A 1 94 ? 7.335 4.463 1.589 1.00 96.19 94 THR A C 1
ATOM 742 O O . THR A 1 94 ? 8.316 4.681 2.311 1.00 96.19 94 THR A O 1
ATOM 745 N N . LYS A 1 95 ? 6.971 3.230 1.252 1.00 96.69 95 LYS A N 1
ATOM 746 C CA . LYS A 1 95 ? 7.828 2.054 1.383 1.00 96.69 95 LYS A CA 1
ATOM 747 C C . LYS A 1 95 ? 7.934 1.383 0.028 1.00 96.69 95 LYS A C 1
ATOM 749 O O . LYS A 1 95 ? 6.975 1.428 -0.734 1.00 96.69 95 LYS A O 1
ATOM 754 N N . TYR A 1 96 ? 9.043 0.718 -0.269 1.00 97.25 96 TYR A N 1
ATOM 755 C CA . TYR A 1 96 ? 9.190 0.077 -1.570 1.00 97.25 96 TYR A CA 1
ATOM 756 C C . TYR A 1 96 ? 10.044 -1.182 -1.587 1.00 97.25 96 TYR A C 1
ATOM 758 O O . TYR A 1 96 ? 10.844 -1.443 -0.689 1.00 97.25 96 TYR A O 1
ATOM 766 N N . SER A 1 97 ? 9.831 -1.990 -2.618 1.00 96.50 97 SER A N 1
ATOM 767 C CA . SER A 1 97 ? 10.622 -3.178 -2.920 1.00 96.50 97 SER A CA 1
ATOM 768 C C . SER A 1 97 ? 10.821 -3.275 -4.423 1.00 96.50 97 SER A C 1
ATOM 770 O O . SER A 1 97 ? 9.889 -3.001 -5.180 1.00 96.50 97 SER A O 1
ATOM 772 N N . ILE A 1 98 ? 12.003 -3.708 -4.847 1.00 95.62 98 ILE A N 1
ATOM 773 C CA . ILE A 1 98 ? 12.368 -3.819 -6.260 1.00 95.62 98 ILE A CA 1
ATOM 774 C C . ILE A 1 98 ? 12.609 -5.292 -6.582 1.00 95.62 98 ILE A C 1
ATOM 776 O O . ILE A 1 98 ? 13.235 -6.009 -5.803 1.00 95.62 98 ILE A O 1
ATOM 780 N N . THR A 1 99 ? 12.090 -5.760 -7.713 1.00 94.62 99 THR A N 1
ATOM 781 C CA . THR A 1 99 ? 12.364 -7.098 -8.254 1.00 94.62 99 THR A CA 1
ATOM 782 C C . THR A 1 99 ? 12.754 -6.980 -9.719 1.00 94.62 99 THR A C 1
ATOM 784 O O . THR A 1 99 ? 12.040 -6.345 -10.488 1.00 94.62 99 THR A O 1
ATOM 787 N N . THR A 1 100 ? 13.862 -7.600 -10.114 1.00 94.94 100 THR A N 1
ATOM 788 C CA . THR A 1 100 ? 14.322 -7.628 -11.510 1.00 94.94 100 THR A CA 1
ATOM 789 C C . THR A 1 100 ? 13.866 -8.917 -12.177 1.00 94.94 100 THR A C 1
ATOM 791 O O . THR A 1 100 ? 13.979 -9.998 -11.597 1.00 94.94 100 THR A O 1
ATOM 794 N N . ASN A 1 101 ? 13.329 -8.812 -13.388 1.00 94.75 101 ASN A N 1
ATOM 795 C CA . ASN A 1 101 ? 12.879 -9.964 -14.159 1.00 94.75 101 ASN A CA 1
ATOM 796 C C . ASN A 1 101 ? 13.963 -10.453 -15.143 1.00 94.75 101 ASN A C 1
ATOM 798 O O . ASN A 1 101 ? 15.011 -9.836 -15.310 1.00 94.75 101 ASN A O 1
ATOM 802 N N . ARG A 1 102 ? 13.702 -11.577 -15.822 1.00 95.31 102 ARG A N 1
ATOM 803 C CA . ARG A 1 102 ? 14.661 -12.227 -16.742 1.00 95.31 102 ARG A CA 1
ATOM 804 C C . ARG A 1 102 ? 15.071 -11.397 -17.971 1.00 95.31 102 ARG A C 1
ATOM 806 O O . ARG A 1 102 ? 16.023 -11.774 -18.636 1.00 95.31 102 ARG A O 1
ATOM 813 N N . LEU A 1 103 ? 14.336 -10.336 -18.308 1.00 93.69 103 LEU A N 1
ATOM 814 C CA . LEU A 1 103 ? 14.650 -9.417 -19.411 1.00 93.69 103 LEU A CA 1
ATOM 815 C C . LEU A 1 103 ? 15.379 -8.153 -18.925 1.00 93.69 103 LEU A C 1
ATOM 817 O O . LEU A 1 103 ? 15.524 -7.209 -19.690 1.00 93.69 103 LEU A O 1
ATOM 821 N N . GLY A 1 104 ? 15.794 -8.105 -17.655 1.00 91.44 104 GLY A N 1
ATOM 822 C CA . GLY A 1 104 ? 16.510 -6.968 -17.069 1.00 91.44 104 GLY A CA 1
ATOM 823 C C . GLY A 1 104 ? 15.615 -5.831 -16.566 1.00 91.44 104 GLY A C 1
ATOM 824 O O . GLY A 1 104 ? 16.081 -5.015 -15.777 1.00 91.44 104 GLY A O 1
ATOM 825 N N . GLY A 1 105 ? 14.329 -5.804 -16.933 1.00 91.94 105 GLY A N 1
ATOM 826 C CA . GLY A 1 105 ? 13.382 -4.809 -16.428 1.00 91.94 105 GLY A CA 1
ATOM 827 C C . GLY A 1 105 ? 13.061 -4.999 -14.945 1.00 91.94 105 GLY A C 1
ATOM 828 O O . GLY A 1 105 ? 12.994 -6.130 -14.443 1.00 91.94 105 GLY A O 1
ATOM 829 N N . THR A 1 106 ? 12.837 -3.893 -14.234 1.00 94.31 106 THR A N 1
ATOM 830 C CA . THR A 1 106 ? 12.502 -3.918 -12.803 1.00 94.31 106 THR A CA 1
ATOM 831 C C . THR A 1 106 ? 11.019 -3.674 -12.545 1.00 94.31 106 THR A C 1
ATOM 833 O O . THR A 1 106 ? 10.352 -2.930 -13.253 1.00 94.31 106 THR A O 1
ATOM 836 N N . THR A 1 107 ? 10.481 -4.282 -11.492 1.00 94.75 107 THR A N 1
ATOM 837 C CA . THR A 1 107 ? 9.202 -3.900 -10.895 1.00 94.75 107 THR A CA 1
ATOM 838 C C . THR A 1 107 ? 9.468 -3.308 -9.521 1.00 94.75 107 THR A C 1
ATOM 840 O O . THR A 1 107 ? 9.869 -4.017 -8.596 1.00 94.75 107 THR A O 1
ATOM 843 N N . THR A 1 108 ? 9.245 -2.004 -9.390 1.00 95.69 108 THR A N 1
ATOM 844 C CA . THR A 1 108 ? 9.296 -1.275 -8.123 1.00 95.69 108 THR A CA 1
ATOM 845 C C . THR A 1 108 ? 7.881 -1.194 -7.563 1.00 95.69 108 THR A C 1
ATOM 847 O O . THR A 1 108 ? 7.048 -0.437 -8.053 1.00 95.69 108 THR A O 1
ATOM 850 N N . THR A 1 109 ? 7.584 -1.987 -6.537 1.00 95.56 109 THR A N 1
ATOM 851 C CA . THR A 1 109 ? 6.320 -1.850 -5.801 1.00 95.56 109 THR A CA 1
ATOM 852 C C . THR A 1 109 ? 6.470 -0.742 -4.773 1.00 95.56 109 THR A C 1
ATOM 854 O O . THR A 1 109 ? 7.333 -0.850 -3.904 1.00 95.56 109 THR A O 1
ATOM 857 N N . ILE A 1 110 ? 5.631 0.285 -4.862 1.00 96.38 110 ILE A N 1
ATOM 858 C CA . ILE A 1 110 ? 5.533 1.403 -3.926 1.00 96.38 110 ILE A CA 1
ATOM 859 C C . ILE A 1 110 ? 4.269 1.207 -3.094 1.00 96.38 110 ILE A C 1
ATOM 861 O O . ILE A 1 110 ? 3.158 1.136 -3.617 1.00 96.38 110 ILE A O 1
ATOM 865 N N . MET A 1 111 ? 4.455 1.116 -1.787 1.00 97.44 111 MET A N 1
ATOM 866 C CA . MET A 1 111 ? 3.396 1.016 -0.802 1.00 97.44 111 MET A CA 1
ATOM 867 C C . MET A 1 111 ? 3.190 2.376 -0.137 1.00 97.44 111 MET A C 1
ATOM 869 O O . MET A 1 111 ? 4.105 2.905 0.505 1.00 97.44 111 MET A O 1
ATOM 873 N N . ILE A 1 112 ? 1.974 2.899 -0.248 1.00 97.38 112 ILE A N 1
ATOM 874 C CA . ILE A 1 112 ? 1.495 4.046 0.522 1.00 97.38 112 ILE A CA 1
ATOM 875 C C . ILE A 1 112 ? 1.114 3.520 1.914 1.00 97.38 112 ILE A C 1
ATOM 877 O O . ILE A 1 112 ? 0.219 2.676 2.018 1.00 97.38 112 ILE A O 1
ATOM 881 N N . PRO A 1 113 ? 1.823 3.922 2.983 1.00 96.31 113 PRO A N 1
ATOM 882 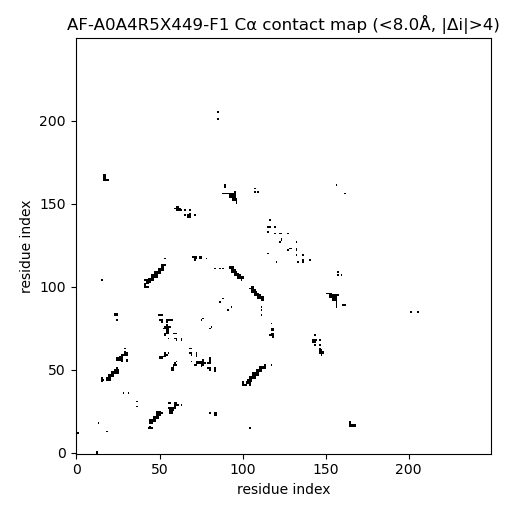C CA . PRO A 1 113 ? 1.581 3.407 4.323 1.00 96.31 113 PRO A CA 1
ATOM 883 C C . PRO A 1 113 ? 0.264 3.944 4.884 1.00 96.31 113 PRO A C 1
ATOM 885 O O . PRO A 1 113 ? -0.104 5.088 4.630 1.00 96.31 113 PRO A O 1
ATOM 888 N N . THR A 1 114 ? -0.393 3.150 5.728 1.00 95.62 114 THR A N 1
ATOM 889 C CA . THR A 1 114 ? -1.664 3.537 6.349 1.00 95.62 114 THR A CA 1
ATOM 890 C C . TH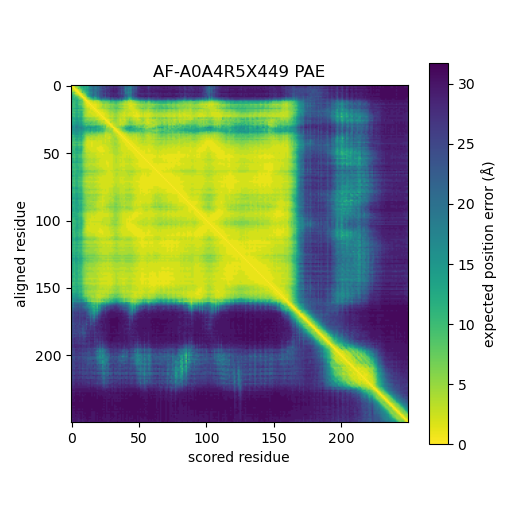R A 1 114 ? -1.449 3.864 7.840 1.00 95.62 114 THR A C 1
ATOM 892 O O . THR A 1 114 ? -1.225 2.935 8.634 1.00 95.62 114 THR A O 1
ATOM 895 N N . PRO A 1 115 ? -1.506 5.154 8.259 1.00 93.75 115 PRO A N 1
ATOM 896 C CA . PRO A 1 115 ? -1.167 5.583 9.626 1.00 93.75 115 PRO A CA 1
ATOM 897 C C . PRO A 1 115 ? -2.054 4.979 10.717 1.00 93.75 115 PRO A C 1
ATOM 899 O O . PRO A 1 115 ? -1.578 4.692 11.811 1.00 93.75 115 PRO A O 1
ATOM 902 N N . LEU A 1 116 ? -3.332 4.763 10.406 1.00 97.44 116 LEU A N 1
ATOM 903 C CA . LEU A 1 116 ? -4.323 4.137 11.274 1.00 97.44 116 LEU A CA 1
ATOM 904 C C . LEU A 1 116 ? -5.004 3.023 10.489 1.00 97.44 116 LEU A C 1
ATOM 906 O O . LEU A 1 116 ? -5.457 3.272 9.377 1.00 97.44 116 LEU A O 1
ATOM 910 N N . LEU A 1 117 ? -5.091 1.820 11.056 1.00 98.62 117 LEU A N 1
ATOM 911 C CA . LEU A 1 117 ? -5.815 0.701 10.452 1.00 98.62 117 LEU A CA 1
ATOM 912 C C . LEU A 1 117 ? -7.204 1.153 9.953 1.00 98.62 117 LEU A C 1
ATOM 914 O O . LEU A 1 117 ? -7.959 1.703 10.758 1.00 98.62 117 LEU A O 1
ATOM 918 N N . PRO A 1 118 ? -7.585 0.884 8.689 1.00 98.50 118 PRO A N 1
ATOM 919 C CA . PRO A 1 118 ? -8.874 1.316 8.139 1.00 98.50 118 PRO A CA 1
ATOM 920 C C . PRO A 1 118 ? -10.094 0.873 8.954 1.00 98.50 118 PRO A C 1
ATOM 922 O O . PRO A 1 118 ? -11.109 1.569 8.998 1.00 98.50 118 PRO A O 1
ATOM 925 N N . LEU A 1 119 ? -9.995 -0.265 9.654 1.00 98.00 119 LEU A N 1
ATOM 926 C CA . LEU A 1 119 ? -11.042 -0.753 10.558 1.00 98.00 119 LEU A CA 1
ATOM 927 C C . LEU A 1 119 ? -11.288 0.171 11.766 1.00 98.00 119 LEU A C 1
ATOM 929 O O . LEU A 1 119 ? -12.353 0.120 12.376 1.00 98.00 119 LEU A O 1
ATOM 933 N N . LEU A 1 120 ? -10.313 1.005 12.131 1.00 98.31 120 LEU A N 1
ATOM 934 C CA . LEU A 1 120 ? -10.394 1.930 13.263 1.00 98.31 120 LEU A CA 1
ATOM 935 C C . LEU A 1 120 ? -10.886 3.325 12.869 1.00 98.31 120 LEU A C 1
ATOM 937 O O . LEU A 1 120 ? -11.230 4.110 13.754 1.00 98.31 120 LEU A O 1
ATOM 941 N N . THR A 1 121 ? -10.978 3.629 11.573 1.00 97.12 121 THR A N 1
ATOM 942 C CA . THR A 1 121 ? -11.483 4.914 11.071 1.00 97.12 121 THR A CA 1
ATOM 943 C C . THR A 1 121 ? -12.877 5.260 11.615 1.00 97.12 121 THR A C 1
ATOM 945 O O . THR A 1 121 ? -13.027 6.363 12.135 1.00 97.12 121 THR A O 1
ATOM 948 N N . PRO A 1 122 ? -13.867 4.342 11.671 1.00 96.56 122 PRO A N 1
ATOM 949 C CA . PRO A 1 122 ? -15.171 4.664 12.260 1.00 96.56 122 PRO A CA 1
ATOM 950 C C . PRO A 1 122 ? -15.105 5.072 13.739 1.00 96.56 122 PRO A C 1
ATOM 952 O O . PRO A 1 122 ? -15.860 5.933 14.181 1.00 96.56 122 PRO A O 1
ATOM 955 N N . LEU A 1 123 ? -14.191 4.483 14.520 1.00 98.00 123 LEU A N 1
ATOM 956 C CA . LEU A 1 123 ? -14.002 4.853 15.927 1.00 98.00 123 LEU A CA 1
ATOM 957 C C . LEU A 1 123 ? -13.330 6.220 16.063 1.00 98.00 123 LEU A C 1
ATOM 959 O O . LEU A 1 123 ? -13.676 6.989 16.961 1.00 98.00 123 LEU A O 1
ATOM 963 N N . LYS A 1 124 ? -12.388 6.529 15.166 1.00 97.88 124 LYS A N 1
ATOM 964 C CA . LYS A 1 124 ? -11.796 7.863 15.059 1.00 97.88 124 LYS A CA 1
ATOM 965 C C . LYS A 1 124 ? -12.868 8.905 14.755 1.00 97.88 124 LYS A C 1
ATOM 967 O O . LYS A 1 124 ? -12.911 9.933 15.423 1.00 97.88 124 LYS A O 1
ATOM 972 N N . ASP A 1 125 ? -13.741 8.624 13.799 1.00 97.00 125 ASP A N 1
ATOM 973 C CA . ASP A 1 125 ? -14.783 9.560 13.373 1.00 97.00 125 ASP A CA 1
ATOM 974 C C . ASP A 1 125 ? -15.884 9.719 14.435 1.00 97.00 125 ASP A C 1
ATOM 976 O O . ASP A 1 125 ? -16.450 10.797 14.582 1.00 97.00 125 ASP A O 1
ATOM 980 N N . ALA A 1 126 ? -16.098 8.699 15.273 1.00 97.81 126 ALA A N 1
ATOM 981 C CA . ALA A 1 126 ? -16.929 8.778 16.476 1.00 97.81 126 ALA A CA 1
ATOM 982 C C . ALA A 1 126 ? -16.267 9.523 17.661 1.00 97.81 126 ALA A C 1
ATOM 984 O O . ALA A 1 126 ? -16.832 9.563 18.754 1.00 97.81 126 ALA A O 1
ATOM 985 N N . GLY A 1 127 ? -15.072 10.099 17.481 1.00 97.69 127 GLY A N 1
ATOM 986 C CA . GLY A 1 127 ? -14.404 10.927 18.489 1.00 97.69 127 GLY A CA 1
ATOM 987 C C . GLY A 1 127 ? -13.597 10.155 19.537 1.00 97.69 127 GLY A C 1
ATOM 988 O O . GLY A 1 127 ? -13.313 10.690 20.611 1.00 97.69 127 GLY A O 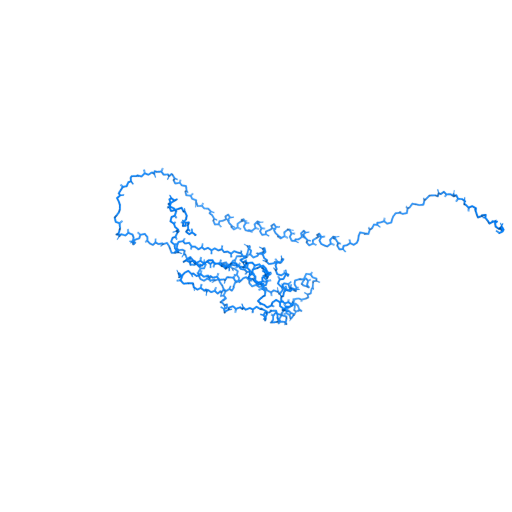1
ATOM 989 N N . MET A 1 128 ? -13.211 8.902 19.271 1.00 97.81 128 MET A N 1
ATOM 990 C CA . MET A 1 128 ? -12.323 8.171 20.178 1.00 97.81 128 MET A CA 1
ATOM 991 C C . MET A 1 128 ? -10.981 8.902 20.340 1.00 97.81 128 MET A C 1
ATOM 993 O O . MET A 1 128 ? -10.348 9.299 19.364 1.00 97.81 128 MET A O 1
ATOM 997 N N . ALA A 1 129 ? -10.521 9.034 21.588 1.00 97.94 129 ALA A N 1
ATOM 998 C CA . ALA A 1 129 ? -9.272 9.724 21.901 1.00 97.94 129 ALA A CA 1
ATOM 999 C C . ALA A 1 129 ? -8.061 9.119 21.145 1.00 97.94 129 ALA A C 1
ATOM 1001 O O . ALA A 1 129 ? -7.924 7.887 21.132 1.00 97.94 129 ALA A O 1
ATOM 1002 N N . PRO A 1 130 ? -7.143 9.947 20.597 1.00 97.44 130 PRO A N 1
ATOM 1003 C CA . PRO A 1 130 ? -5.990 9.485 19.816 1.00 97.44 130 PRO A CA 1
ATOM 1004 C C . PRO A 1 130 ? -5.138 8.418 20.513 1.00 97.44 130 PRO A C 1
ATOM 1006 O O . PRO A 1 130 ? -4.792 7.412 19.900 1.00 97.44 130 PRO A O 1
ATOM 1009 N N . ASP A 1 131 ? -4.881 8.562 21.816 1.00 97.94 131 ASP A N 1
ATOM 1010 C CA . ASP A 1 131 ? -4.085 7.590 22.578 1.00 97.94 131 ASP A CA 1
ATOM 1011 C C . ASP A 1 131 ? -4.748 6.211 22.668 1.00 97.94 131 ASP A C 1
ATOM 1013 O O . ASP A 1 131 ? -4.071 5.181 22.712 1.00 97.94 131 ASP A O 1
ATOM 1017 N N . LYS A 1 132 ? -6.086 6.171 22.703 1.00 98.00 132 LYS A N 1
ATOM 1018 C CA . LYS A 1 132 ? -6.841 4.912 22.713 1.00 98.00 132 LYS A CA 1
ATOM 1019 C C . LYS A 1 132 ? -6.787 4.250 21.338 1.00 98.00 132 LYS A C 1
ATOM 1021 O O . LYS A 1 132 ? -6.531 3.049 21.269 1.00 98.00 132 LYS A O 1
ATOM 1026 N N . LEU A 1 133 ? -6.947 5.031 20.266 1.00 98.25 133 LEU A N 1
ATOM 1027 C CA . LEU A 1 133 ? -6.801 4.550 18.889 1.00 98.25 133 LEU A CA 1
ATOM 1028 C C . LEU A 1 133 ? -5.399 4.000 18.635 1.00 98.25 133 LEU A C 1
ATOM 1030 O O . LEU A 1 133 ? -5.273 2.894 18.129 1.00 98.25 133 LEU A O 1
ATOM 1034 N N . ALA A 1 134 ? -4.355 4.718 19.052 1.00 98.25 134 ALA A N 1
ATOM 1035 C CA . ALA A 1 134 ? -2.971 4.290 18.878 1.00 98.25 134 ALA A CA 1
ATOM 1036 C C . ALA A 1 134 ? -2.674 2.969 19.608 1.00 98.25 134 ALA A C 1
ATOM 1038 O O . ALA A 1 134 ? -2.000 2.091 19.066 1.00 98.25 134 ALA A O 1
ATOM 1039 N N . LYS A 1 135 ? -3.205 2.786 20.826 1.00 98.38 135 LYS A N 1
ATOM 1040 C CA . LYS A 1 135 ? -3.088 1.517 21.567 1.00 98.38 135 LYS A CA 1
ATOM 1041 C C . LYS A 1 135 ? -3.808 0.375 20.853 1.00 98.38 135 LYS A C 1
ATOM 1043 O O . LYS A 1 135 ? -3.256 -0.720 20.760 1.00 98.38 135 LYS A O 1
ATOM 1048 N N . LEU A 1 136 ? -5.015 0.630 20.349 1.00 98.25 136 LEU A N 1
ATOM 1049 C CA . LEU A 1 136 ? -5.800 -0.372 19.637 1.00 98.25 136 LEU A CA 1
ATOM 1050 C C . LEU A 1 136 ? -5.160 -0.739 18.292 1.00 98.25 136 LEU A C 1
ATOM 1052 O O . LEU A 1 136 ? -5.056 -1.920 17.975 1.00 98.25 136 LEU A O 1
ATOM 1056 N N . ASP A 1 137 ? -4.649 0.244 17.550 1.00 98.62 137 ASP A N 1
ATOM 1057 C CA . ASP A 1 137 ? -3.886 0.032 16.319 1.00 98.62 137 ASP A CA 1
ATOM 1058 C C . ASP A 1 137 ? -2.661 -0.844 16.589 1.00 98.62 137 ASP A C 1
ATOM 1060 O O . ASP A 1 137 ? -2.519 -1.912 15.994 1.00 98.62 137 ASP A O 1
ATOM 1064 N N . LYS A 1 138 ? -1.839 -0.472 17.579 1.00 98.44 138 LYS A N 1
ATOM 1065 C CA . LYS A 1 138 ? -0.647 -1.234 17.974 1.00 98.44 138 LYS A CA 1
ATOM 1066 C C . LYS A 1 138 ? -0.973 -2.675 18.374 1.00 98.44 138 LYS A C 1
ATOM 1068 O O . LYS A 1 138 ? -0.161 -3.569 18.138 1.00 98.44 138 LYS A O 1
ATOM 1073 N N . PHE A 1 139 ? -2.137 -2.905 18.976 1.00 98.44 139 PHE A N 1
ATOM 1074 C CA . PHE A 1 139 ? -2.592 -4.235 19.371 1.00 98.44 139 PHE A CA 1
ATOM 1075 C C . PHE A 1 139 ? -3.100 -5.069 18.183 1.00 98.44 139 PHE A C 1
ATOM 1077 O O . PHE A 1 139 ? -2.727 -6.234 18.043 1.00 98.44 139 PHE A O 1
ATOM 1084 N N . LEU A 1 140 ? -3.925 -4.486 17.308 1.00 98.62 140 LEU A N 1
ATOM 1085 C CA . LEU A 1 140 ? -4.571 -5.202 16.201 1.00 98.62 140 LEU A CA 1
ATOM 1086 C C . LEU A 1 140 ? -3.662 -5.367 14.981 1.00 98.62 140 LEU A C 1
ATOM 1088 O O . LEU A 1 140 ? -3.734 -6.383 14.285 1.00 98.62 140 LEU A O 1
ATOM 1092 N N . ARG A 1 141 ? -2.789 -4.394 14.712 1.00 98.62 141 ARG A N 1
ATOM 1093 C CA . ARG A 1 141 ? -1.965 -4.357 13.500 1.00 98.62 141 ARG A CA 1
ATOM 1094 C C . ARG A 1 141 ? -1.082 -5.597 13.342 1.00 98.62 141 ARG A C 1
ATOM 1096 O O . ARG A 1 141 ? -1.070 -6.138 12.240 1.00 98.62 141 ARG A O 1
ATOM 1103 N N . PRO A 1 142 ? -0.409 -6.138 14.378 1.00 98.44 142 PRO A N 1
ATOM 1104 C CA . PRO A 1 142 ? 0.321 -7.402 14.253 1.00 98.44 142 PRO A CA 1
ATOM 1105 C C . PRO A 1 142 ? -0.575 -8.593 13.875 1.00 98.44 142 PRO A C 1
ATOM 1107 O O . PRO A 1 142 ? -0.166 -9.449 13.089 1.00 98.44 142 PRO A O 1
ATOM 1110 N N . MET A 1 143 ? -1.809 -8.644 14.391 1.00 98.50 143 MET A N 1
ATOM 1111 C CA . MET A 1 143 ? -2.764 -9.719 14.089 1.00 98.50 143 MET A CA 1
ATOM 1112 C C . MET A 1 143 ? -3.241 -9.661 12.636 1.00 98.50 143 MET A C 1
ATOM 1114 O O . MET A 1 143 ? -3.332 -10.696 11.971 1.00 98.50 143 MET A O 1
ATOM 1118 N N . ILE A 1 144 ? -3.497 -8.449 12.139 1.00 98.69 144 ILE A N 1
ATOM 1119 C CA . ILE A 1 144 ? -3.854 -8.183 10.742 1.00 98.69 144 ILE A CA 1
ATOM 1120 C C . ILE A 1 144 ? -2.660 -8.477 9.830 1.00 98.69 144 ILE A C 1
ATOM 1122 O O . ILE A 1 144 ? -2.792 -9.228 8.867 1.00 98.69 144 ILE A O 1
ATOM 1126 N N . ASN A 1 145 ? -1.468 -7.982 10.176 1.00 98.25 145 ASN A N 1
ATOM 1127 C CA . ASN A 1 145 ? -0.244 -8.156 9.391 1.00 98.25 145 ASN A CA 1
ATOM 1128 C C . ASN A 1 145 ? 0.150 -9.621 9.202 1.00 98.25 145 ASN A C 1
ATOM 1130 O O . ASN A 1 145 ? 0.717 -9.960 8.169 1.00 98.25 145 ASN A O 1
ATOM 1134 N N . ARG A 1 146 ? -0.208 -10.515 10.133 1.00 98.19 146 ARG A N 1
ATOM 1135 C CA . ARG A 1 146 ? 0.008 -11.963 9.976 1.00 98.19 146 ARG A CA 1
ATOM 1136 C C . ARG A 1 146 ? -0.724 -12.553 8.765 1.00 98.19 146 ARG A C 1
ATOM 1138 O O . ARG A 1 146 ? -0.348 -13.624 8.290 1.00 98.19 146 ARG A O 1
ATOM 1145 N N . ALA A 1 147 ? -1.763 -11.888 8.258 1.00 98.00 147 ALA A N 1
ATOM 1146 C CA . ALA A 1 147 ? -2.450 -12.320 7.050 1.00 98.00 147 ALA A CA 1
ATOM 1147 C C . ALA A 1 147 ? -1.669 -12.006 5.767 1.00 98.00 147 ALA A C 1
ATOM 1149 O O . ALA A 1 147 ? -1.861 -12.708 4.781 1.00 98.00 147 ALA A O 1
ATOM 1150 N N . TYR A 1 148 ? -0.744 -11.045 5.802 1.00 97.44 148 TYR A N 1
ATOM 1151 C CA . TYR A 1 148 ? -0.021 -10.554 4.634 1.00 97.44 148 TYR A CA 1
ATOM 1152 C C . TYR A 1 148 ? 1.383 -11.157 4.531 1.00 97.44 148 TYR A C 1
ATOM 1154 O O . TYR A 1 148 ? 2.095 -11.321 5.524 1.00 97.44 148 TYR A O 1
ATOM 1162 N N . ARG A 1 149 ? 1.816 -11.482 3.317 1.00 95.69 149 ARG A N 1
ATOM 1163 C CA . ARG A 1 149 ? 3.195 -11.824 2.971 1.00 95.69 149 ARG A CA 1
ATOM 1164 C C . ARG A 1 149 ? 3.840 -10.564 2.413 1.00 95.69 149 ARG A C 1
ATOM 1166 O O . ARG A 1 149 ? 3.596 -10.157 1.284 1.00 95.69 149 ARG A O 1
ATOM 1173 N N . ARG A 1 150 ? 4.640 -9.901 3.243 1.00 94.25 150 ARG A N 1
ATOM 1174 C CA . ARG A 1 150 ? 5.317 -8.655 2.873 1.00 94.25 150 ARG A CA 1
ATOM 1175 C C . ARG A 1 150 ? 6.763 -8.940 2.449 1.00 94.25 150 ARG A C 1
ATOM 1177 O O . ARG A 1 150 ? 7.428 -9.716 3.139 1.00 94.25 150 ARG A O 1
ATOM 1184 N N . PRO A 1 151 ? 7.273 -8.321 1.370 1.00 94.50 151 PRO A N 1
ATOM 1185 C CA . PRO A 1 151 ? 8.705 -8.310 1.099 1.00 94.50 151 PRO A CA 1
ATOM 1186 C C . PRO A 1 151 ? 9.442 -7.490 2.168 1.00 94.50 151 PRO A C 1
ATOM 1188 O O . PRO A 1 151 ? 8.834 -6.794 2.988 1.00 94.50 151 PRO A O 1
ATOM 1191 N N . ARG A 1 152 ? 10.777 -7.542 2.147 1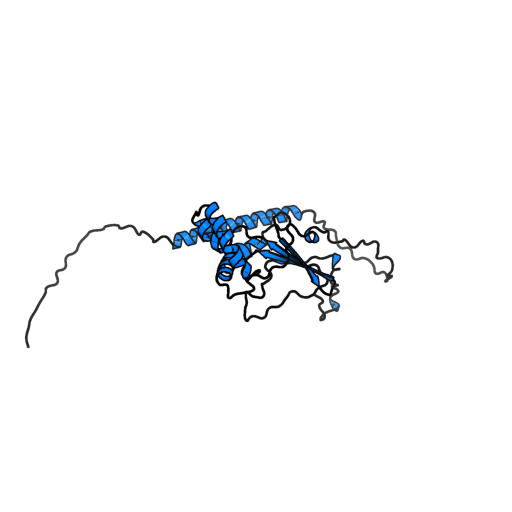.00 94.50 152 ARG A N 1
ATOM 1192 C CA . ARG A 1 152 ? 11.588 -6.583 2.904 1.00 94.50 152 ARG A CA 1
ATOM 1193 C C . ARG A 1 152 ? 11.459 -5.211 2.253 1.00 94.50 152 ARG A C 1
ATOM 1195 O O . ARG A 1 152 ? 12.017 -4.971 1.187 1.00 94.50 152 ARG A O 1
ATOM 1202 N N . TRP A 1 153 ? 10.696 -4.344 2.902 1.00 95.50 153 TRP A N 1
ATOM 1203 C CA . TRP A 1 153 ? 10.485 -2.974 2.465 1.00 95.50 153 TRP A CA 1
ATOM 1204 C C . TRP A 1 153 ? 11.687 -2.088 2.794 1.00 95.50 153 TRP A C 1
ATOM 1206 O O . TRP A 1 153 ? 12.210 -2.127 3.906 1.00 95.50 153 TRP A O 1
ATOM 1216 N N . GLN A 1 154 ? 12.060 -1.246 1.841 1.00 96.69 154 GLN A N 1
ATOM 1217 C CA . GLN A 1 154 ? 12.879 -0.058 2.053 1.00 96.69 154 GLN A CA 1
ATOM 1218 C C . GLN A 1 154 ? 11.955 1.128 2.351 1.00 96.69 154 GLN A C 1
ATOM 1220 O O . GLN A 1 154 ? 10.800 1.128 1.924 1.00 96.69 154 GLN A O 1
ATOM 1225 N N . VAL A 1 155 ? 12.428 2.112 3.115 1.00 95.56 155 VAL A N 1
ATOM 1226 C CA . VAL A 1 155 ? 11.645 3.297 3.504 1.00 95.56 155 VAL A CA 1
ATOM 1227 C C . VAL A 1 155 ? 12.092 4.496 2.675 1.00 95.56 155 VAL A C 1
ATOM 1229 O O . VAL A 1 155 ? 13.287 4.679 2.461 1.00 95.56 155 VAL A O 1
ATOM 1232 N N . GLY A 1 156 ? 11.134 5.320 2.254 1.00 92.94 156 GLY A N 1
ATOM 1233 C CA . GLY A 1 156 ? 11.367 6.528 1.468 1.00 92.94 156 GLY A CA 1
ATOM 1234 C C . GLY A 1 156 ? 10.992 6.358 0.000 1.00 92.94 156 GLY A C 1
ATOM 1235 O O . GLY A 1 156 ? 10.445 5.333 -0.400 1.00 92.94 156 GLY A O 1
ATOM 1236 N N . VAL A 1 157 ? 11.299 7.382 -0.792 1.00 89.94 157 VAL A N 1
ATOM 1237 C CA . VAL A 1 157 ? 11.035 7.401 -2.233 1.00 89.94 157 VAL A CA 1
ATOM 1238 C C . VAL A 1 157 ? 12.051 6.498 -2.942 1.00 89.94 157 VAL A C 1
ATOM 1240 O O . VAL A 1 157 ? 13.253 6.647 -2.701 1.00 89.94 157 VAL A O 1
ATOM 1243 N N . PRO A 1 158 ? 11.623 5.557 -3.803 1.00 87.50 158 PRO A N 1
ATOM 1244 C CA . PRO A 1 158 ? 12.557 4.721 -4.543 1.00 87.50 158 PRO A CA 1
ATOM 1245 C C . PRO A 1 158 ? 13.463 5.577 -5.442 1.00 87.50 158 PRO A C 1
ATOM 1247 O O . PRO A 1 158 ? 12.945 6.390 -6.212 1.00 87.50 158 PRO A O 1
ATOM 1250 N N . PRO A 1 159 ? 14.793 5.361 -5.428 1.00 82.12 159 PRO A N 1
ATOM 1251 C CA . PRO A 1 159 ? 15.727 6.100 -6.279 1.00 82.12 159 PRO A CA 1
ATOM 1252 C C . PRO A 1 159 ? 15.377 6.020 -7.768 1.00 82.12 159 PRO A C 1
ATOM 1254 O O . PRO A 1 159 ? 15.629 6.955 -8.516 1.00 82.12 159 PRO A O 1
ATOM 1257 N N . THR A 1 160 ? 14.750 4.921 -8.192 1.00 76.75 160 THR A N 1
ATOM 1258 C CA . THR A 1 160 ? 14.311 4.692 -9.570 1.00 76.75 160 THR A CA 1
ATOM 1259 C C . THR A 1 160 ? 13.182 5.619 -10.028 1.00 76.75 160 THR A C 1
ATOM 1261 O O . THR A 1 160 ? 13.101 5.858 -11.225 1.00 76.75 160 THR A O 1
ATOM 1264 N N . LEU A 1 161 ? 12.352 6.188 -9.135 1.00 77.50 161 LEU A N 1
ATOM 1265 C CA . LEU A 1 161 ? 11.392 7.243 -9.531 1.00 77.50 161 LEU A CA 1
ATOM 1266 C C . LEU A 1 161 ? 12.049 8.601 -9.741 1.00 77.50 161 LEU A C 1
ATOM 1268 O O . LEU A 1 161 ? 11.493 9.450 -10.428 1.00 77.50 161 LEU A O 1
ATOM 1272 N N . LEU A 1 162 ? 13.191 8.819 -9.096 1.00 67.19 162 LEU A N 1
ATOM 1273 C CA . LEU A 1 162 ? 13.928 10.077 -9.147 1.00 67.19 162 LEU A CA 1
ATOM 1274 C C . LEU A 1 162 ? 15.037 10.045 -10.202 1.00 67.19 162 LEU A C 1
ATOM 1276 O O . LEU A 1 162 ? 15.619 11.084 -10.506 1.00 67.19 162 LEU A O 1
ATOM 1280 N N . ALA A 1 163 ? 15.339 8.862 -10.742 1.00 60.41 163 ALA A N 1
ATOM 1281 C CA . ALA A 1 163 ? 16.306 8.698 -11.806 1.00 60.41 163 ALA A CA 1
ATOM 1282 C C . ALA A 1 163 ? 15.794 9.431 -13.056 1.00 60.41 163 ALA A C 1
ATOM 1284 O O . ALA A 1 163 ? 14.690 9.131 -13.525 1.00 60.41 163 ALA A O 1
ATOM 1285 N N . PRO A 1 164 ? 16.574 10.375 -13.616 1.00 53.69 164 PRO A N 1
ATOM 1286 C CA . PRO A 1 164 ? 16.324 10.851 -14.964 1.00 53.69 164 PRO A CA 1
ATOM 1287 C C . PRO A 1 164 ? 16.234 9.632 -15.875 1.00 53.69 164 PRO A C 1
ATOM 1289 O O . PRO A 1 164 ? 17.042 8.711 -15.738 1.00 53.69 164 PRO A O 1
ATOM 1292 N N . ILE A 1 165 ? 15.268 9.630 -16.790 1.00 55.50 165 ILE A N 1
ATOM 1293 C CA . ILE A 1 165 ? 15.317 8.762 -17.967 1.00 55.50 165 ILE A CA 1
ATOM 1294 C C . ILE A 1 165 ? 16.730 8.939 -18.536 1.00 55.50 165 ILE A C 1
ATOM 1296 O O . ILE A 1 165 ? 17.075 10.091 -18.829 1.00 55.50 165 ILE A O 1
ATOM 1300 N N . PRO A 1 166 ? 17.590 7.900 -18.601 1.00 47.97 166 PRO A N 1
ATOM 1301 C CA . PRO A 1 166 ? 18.859 8.039 -19.285 1.00 47.97 166 PRO A CA 1
ATOM 1302 C C . PRO A 1 166 ? 18.540 8.493 -20.703 1.00 47.97 166 PRO A C 1
ATOM 1304 O O . PRO A 1 166 ? 18.037 7.725 -21.514 1.00 47.97 166 PRO A O 1
ATOM 1307 N N . THR A 1 167 ? 18.761 9.775 -20.984 1.00 47.31 167 THR A N 1
ATOM 1308 C CA . THR A 1 167 ? 18.776 10.275 -22.348 1.00 47.31 167 THR A CA 1
ATOM 1309 C C . THR A 1 167 ? 19.910 9.513 -22.995 1.00 47.31 167 THR A C 1
ATOM 1311 O O . THR A 1 167 ? 21.071 9.766 -22.654 1.00 47.31 167 THR A O 1
ATOM 1314 N N . GLY A 1 168 ? 19.585 8.523 -23.827 1.00 46.41 168 GLY A N 1
ATOM 1315 C CA . GLY A 1 168 ? 20.580 7.834 -24.626 1.00 46.41 168 GLY A CA 1
ATOM 1316 C C . GLY A 1 168 ? 21.454 8.907 -25.254 1.00 46.41 168 GLY A C 1
ATOM 1317 O O . GLY A 1 168 ? 20.958 9.801 -25.942 1.00 46.41 168 GLY A O 1
ATOM 1318 N N . SER A 1 169 ? 22.736 8.921 -24.896 1.00 41.19 169 SER A N 1
ATOM 1319 C CA . SER A 1 169 ? 23.655 9.883 -25.476 1.00 41.19 169 SER A CA 1
ATOM 1320 C C . SER A 1 169 ? 23.646 9.622 -26.975 1.00 41.19 169 SER A C 1
ATOM 1322 O O . SER A 1 169 ? 24.074 8.559 -27.421 1.00 41.19 169 SER A O 1
ATOM 1324 N N . ALA A 1 170 ? 23.180 10.591 -27.760 1.00 48.84 170 ALA A N 1
ATOM 1325 C CA . ALA A 1 170 ? 23.231 10.544 -29.219 1.00 48.84 170 ALA A CA 1
ATOM 1326 C C . ALA A 1 170 ? 24.676 10.440 -29.771 1.00 48.84 170 ALA A C 1
ATOM 1328 O O . ALA A 1 170 ? 24.873 10.455 -30.982 1.00 48.84 170 ALA A O 1
ATOM 1329 N N . ALA A 1 171 ? 25.692 10.342 -28.905 1.00 41.78 171 ALA A N 1
ATOM 1330 C CA . ALA A 1 171 ? 27.100 10.243 -29.263 1.00 41.78 171 ALA A CA 1
ATOM 1331 C C . ALA A 1 171 ? 27.556 8.837 -29.704 1.00 41.78 171 ALA A C 1
ATOM 1333 O O . ALA A 1 171 ? 28.555 8.753 -30.413 1.00 41.78 171 ALA A O 1
ATOM 1334 N N . ASP A 1 172 ? 26.835 7.758 -29.372 1.00 39.22 172 ASP A N 1
ATOM 1335 C CA . ASP A 1 172 ? 27.260 6.390 -29.740 1.00 39.22 172 ASP A CA 1
ATOM 1336 C C . ASP A 1 172 ? 26.606 5.850 -31.025 1.00 39.22 172 ASP A C 1
ATOM 1338 O O . ASP A 1 172 ? 26.940 4.763 -31.498 1.00 39.22 172 ASP A O 1
ATOM 1342 N N . ALA A 1 173 ? 25.749 6.636 -31.685 1.00 41.19 173 ALA A N 1
ATOM 1343 C CA . ALA A 1 173 ? 25.221 6.320 -33.013 1.00 41.19 173 ALA A CA 1
ATOM 1344 C C . ALA A 1 173 ? 26.187 6.750 -34.137 1.00 41.19 173 ALA A C 1
ATOM 1346 O O . ALA A 1 173 ? 25.781 7.347 -35.129 1.00 41.19 173 ALA A O 1
ATOM 1347 N N . THR A 1 174 ? 27.478 6.438 -34.010 1.00 38.59 174 THR A N 1
ATOM 1348 C CA . THR A 1 174 ? 28.419 6.514 -35.137 1.00 38.59 174 THR A CA 1
ATOM 1349 C C . THR A 1 174 ? 28.945 5.117 -35.419 1.00 38.59 174 THR A C 1
ATOM 1351 O O . THR A 1 174 ? 30.002 4.746 -34.927 1.00 38.59 174 THR A O 1
ATOM 1354 N N . THR A 1 175 ? 28.166 4.317 -36.152 1.00 40.47 175 THR A N 1
ATOM 1355 C CA . THR A 1 175 ? 28.584 3.376 -37.219 1.00 40.47 175 THR A CA 1
ATOM 1356 C C . THR A 1 175 ? 27.405 2.453 -37.541 1.00 40.47 175 THR A C 1
ATOM 1358 O O . THR A 1 175 ? 27.351 1.299 -37.135 1.00 40.47 175 THR A O 1
ATOM 1361 N N . ALA A 1 176 ? 26.443 2.971 -38.297 1.00 34.16 176 ALA A N 1
ATOM 1362 C CA . ALA A 1 176 ? 25.597 2.165 -39.170 1.00 34.16 176 ALA A CA 1
ATOM 1363 C C . ALA A 1 176 ? 25.120 3.090 -40.291 1.00 34.16 176 ALA A C 1
ATOM 1365 O O . ALA A 1 176 ? 24.131 3.806 -40.164 1.00 34.16 176 ALA A O 1
ATOM 1366 N N . ALA A 1 177 ? 25.903 3.147 -41.364 1.00 35.00 177 ALA A N 1
ATOM 1367 C CA . ALA A 1 177 ? 25.519 3.848 -42.575 1.00 35.00 177 ALA A CA 1
ATOM 1368 C C . ALA A 1 177 ? 24.254 3.204 -43.165 1.00 35.00 177 ALA A C 1
ATOM 1370 O O . ALA A 1 177 ? 24.246 2.006 -43.436 1.00 35.00 177 ALA A O 1
ATOM 1371 N N . MET A 1 178 ? 23.221 4.010 -43.403 1.00 30.44 178 MET A N 1
ATOM 1372 C CA . MET A 1 178 ? 22.113 3.719 -44.316 1.00 30.44 178 MET A CA 1
ATOM 1373 C C . MET A 1 178 ? 21.745 5.012 -45.067 1.00 30.44 178 MET A C 1
ATOM 1375 O O . MET A 1 178 ? 21.978 6.105 -44.547 1.00 30.44 178 MET A O 1
ATOM 1379 N N . PRO A 1 179 ? 21.271 4.904 -46.321 1.00 36.75 179 PRO A N 1
ATOM 1380 C CA . PRO A 1 179 ? 21.375 5.963 -47.311 1.00 36.75 179 PRO A CA 1
ATOM 1381 C C . PRO A 1 179 ? 20.335 7.070 -47.128 1.00 36.75 179 PRO A C 1
ATOM 1383 O O . PRO A 1 179 ? 19.213 6.855 -46.678 1.00 36.75 179 PRO A O 1
ATOM 1386 N N . THR A 1 180 ? 20.751 8.258 -47.553 1.00 34.72 180 THR A N 1
ATOM 1387 C CA . THR A 1 180 ? 19.992 9.499 -47.673 1.00 34.72 180 THR A CA 1
ATOM 1388 C C . THR A 1 180 ? 18.641 9.329 -48.373 1.00 34.72 180 THR A C 1
ATOM 1390 O O . THR A 1 180 ? 18.582 8.925 -49.533 1.00 34.72 180 THR A O 1
ATOM 1393 N N . SER A 1 181 ? 17.579 9.813 -47.729 1.00 32.25 181 SER A N 1
ATOM 1394 C CA . SER A 1 181 ? 16.412 10.385 -48.409 1.00 32.25 181 SER A CA 1
ATOM 1395 C C . SER A 1 181 ? 15.965 11.666 -47.692 1.00 32.25 181 SER A C 1
ATOM 1397 O O . SER A 1 181 ? 15.997 11.747 -46.468 1.00 32.25 181 SER A O 1
ATOM 1399 N N . ALA A 1 182 ? 15.645 12.677 -48.500 1.00 32.19 182 ALA A N 1
ATOM 1400 C CA . ALA A 1 182 ? 15.536 14.109 -48.205 1.00 32.19 182 ALA A CA 1
ATOM 1401 C C . ALA A 1 182 ? 14.367 14.516 -47.259 1.00 32.19 182 ALA A C 1
ATOM 1403 O O . ALA A 1 182 ? 13.504 13.690 -46.964 1.00 32.19 182 ALA A O 1
ATOM 1404 N N . PRO A 1 183 ? 14.325 15.776 -46.764 1.00 33.53 183 PRO A N 1
ATOM 1405 C CA . PRO A 1 183 ? 13.586 16.151 -45.558 1.00 33.53 183 PRO A CA 1
ATOM 1406 C C . PRO A 1 183 ? 12.116 16.522 -45.807 1.00 33.53 183 PRO A C 1
ATOM 1408 O O . PRO A 1 183 ? 11.793 17.270 -46.729 1.00 33.53 183 PRO A O 1
ATOM 1411 N N . HIS A 1 184 ? 11.241 16.096 -44.893 1.00 31.81 184 HIS A N 1
ATOM 1412 C CA . HIS A 1 184 ? 9.903 16.659 -44.719 1.00 31.81 184 HIS A CA 1
ATOM 1413 C C . HIS A 1 184 ? 9.909 17.598 -43.509 1.00 31.81 184 HIS A C 1
ATOM 1415 O O . HIS A 1 184 ? 10.156 17.183 -42.380 1.00 31.81 184 HIS A O 1
ATOM 1421 N N . THR A 1 185 ? 9.661 18.882 -43.754 1.00 34.03 185 THR A N 1
ATOM 1422 C CA . THR A 1 185 ? 9.523 19.914 -42.724 1.00 34.03 185 THR A CA 1
ATOM 1423 C C . THR A 1 185 ? 8.157 19.817 -42.048 1.00 34.03 185 THR A C 1
ATOM 1425 O O . THR A 1 185 ? 7.136 19.952 -42.722 1.00 34.03 185 THR A O 1
ATOM 1428 N N . LEU A 1 186 ? 8.128 19.673 -40.722 1.00 31.17 186 LEU A N 1
ATOM 1429 C CA . LEU A 1 186 ? 6.945 19.936 -39.901 1.00 31.17 186 LEU A CA 1
ATOM 1430 C C . LEU A 1 186 ? 7.324 20.889 -38.766 1.00 31.17 186 LEU A C 1
ATOM 1432 O O . LEU A 1 186 ? 8.354 20.729 -38.117 1.00 31.17 186 LEU A O 1
ATOM 1436 N N . HIS A 1 187 ? 6.509 21.933 -38.624 1.00 30.92 187 HIS A N 1
ATOM 1437 C CA . HIS A 1 187 ? 6.751 23.095 -37.783 1.00 30.92 187 HIS A CA 1
ATOM 1438 C C . HIS A 1 187 ? 6.808 22.783 -36.286 1.00 30.92 187 HIS A C 1
ATOM 1440 O O . HIS A 1 187 ? 6.015 22.017 -35.744 1.00 30.92 187 HIS A O 1
ATOM 1446 N N . ASP A 1 188 ? 7.738 23.490 -35.656 1.00 31.81 188 ASP A N 1
ATOM 1447 C CA . ASP A 1 188 ? 8.013 23.577 -34.234 1.00 31.81 188 ASP A CA 1
ATOM 1448 C C . ASP A 1 188 ? 6.800 24.107 -33.442 1.00 31.81 188 ASP A C 1
ATOM 1450 O O . ASP A 1 188 ? 6.244 25.169 -33.742 1.00 31.81 188 ASP A O 1
ATOM 1454 N N . ARG A 1 189 ? 6.392 23.366 -32.408 1.00 32.59 189 ARG A N 1
ATOM 1455 C CA . ARG A 1 189 ? 5.569 23.881 -31.308 1.00 32.59 189 ARG A CA 1
ATOM 1456 C C . ARG A 1 189 ? 6.209 23.442 -29.998 1.00 32.59 189 ARG A C 1
ATOM 1458 O O . ARG A 1 189 ? 5.928 22.373 -29.465 1.00 32.59 189 ARG A O 1
ATOM 1465 N N . VAL A 1 190 ? 7.066 24.317 -29.490 1.00 30.91 190 VAL A N 1
ATOM 1466 C CA . VAL A 1 190 ? 7.611 24.288 -28.135 1.00 30.91 190 VAL A CA 1
ATOM 1467 C C . VAL A 1 190 ? 6.460 24.300 -27.119 1.00 30.91 190 VAL A C 1
ATOM 1469 O O . VAL A 1 190 ? 5.693 25.260 -27.056 1.00 30.91 190 VAL A O 1
ATOM 1472 N N . ILE A 1 191 ? 6.343 23.244 -26.306 1.00 34.38 191 ILE A N 1
ATOM 1473 C CA . ILE A 1 191 ? 5.507 23.232 -25.097 1.00 34.38 191 ILE A CA 1
ATOM 1474 C C . ILE A 1 191 ? 6.421 23.482 -23.895 1.00 34.38 191 ILE A C 1
ATOM 1476 O O . ILE A 1 191 ? 7.031 22.567 -23.346 1.00 34.38 191 ILE A O 1
ATOM 1480 N N . THR A 1 192 ? 6.504 24.736 -23.464 1.00 34.62 192 THR A N 1
ATOM 1481 C CA . THR A 1 192 ? 7.007 25.123 -22.140 1.00 34.62 192 THR A CA 1
ATOM 1482 C C . THR A 1 192 ? 5.805 25.467 -21.261 1.00 34.62 192 THR A C 1
ATOM 1484 O O . THR A 1 192 ? 5.214 26.527 -21.443 1.00 34.62 192 THR A O 1
ATOM 1487 N N . GLY A 1 193 ? 5.422 24.575 -20.336 1.00 37.47 193 GLY A N 1
ATOM 1488 C CA . GLY A 1 193 ? 4.320 24.842 -19.390 1.00 37.47 193 GLY A CA 1
ATOM 1489 C C . GLY A 1 193 ? 3.863 23.695 -18.469 1.00 37.47 193 GLY A C 1
ATOM 1490 O O . GLY A 1 193 ? 3.243 23.951 -17.444 1.00 37.47 193 GLY A O 1
ATOM 1491 N N . ALA A 1 194 ? 4.211 22.435 -18.746 1.00 39.69 194 ALA A N 1
ATOM 1492 C CA . ALA A 1 194 ? 3.505 21.276 -18.171 1.00 39.69 194 ALA A CA 1
ATOM 1493 C C . ALA A 1 194 ? 3.602 21.051 -16.639 1.00 39.69 194 ALA A C 1
ATOM 1495 O O . ALA A 1 194 ? 2.849 20.241 -16.103 1.00 39.69 194 ALA A O 1
ATOM 1496 N N . ARG A 1 195 ? 4.509 21.715 -15.905 1.00 42.03 195 ARG A N 1
ATOM 1497 C CA . ARG A 1 195 ? 4.750 21.394 -14.481 1.00 42.03 195 ARG A CA 1
ATOM 1498 C C . ARG A 1 195 ? 3.829 22.132 -13.502 1.00 42.03 195 ARG A C 1
ATOM 1500 O O . ARG A 1 195 ? 3.548 21.591 -12.438 1.00 42.03 195 ARG A O 1
ATOM 1507 N N . SER A 1 196 ? 3.366 23.338 -13.836 1.00 42.94 196 SER A N 1
ATOM 1508 C CA . SER A 1 196 ? 2.443 24.103 -12.981 1.00 42.94 196 SER A CA 1
ATOM 1509 C C . SER A 1 196 ? 1.001 23.615 -13.119 1.00 42.94 196 SER A C 1
ATOM 1511 O O . SER A 1 196 ? 0.316 23.449 -12.118 1.00 42.94 196 SER A O 1
ATOM 1513 N N . GLU A 1 197 ? 0.574 23.278 -14.338 1.00 46.03 197 GLU A N 1
ATOM 1514 C CA . GLU A 1 197 ? -0.802 22.840 -14.613 1.00 46.03 197 GLU A CA 1
ATOM 1515 C C . GLU A 1 197 ? -1.136 21.493 -13.955 1.00 46.03 197 GLU A C 1
ATOM 1517 O O . GLU A 1 197 ? -2.217 21.324 -13.401 1.00 46.03 197 GLU A O 1
ATOM 1522 N N . GLN A 1 198 ? -0.186 20.550 -13.919 1.00 45.09 198 GLN A N 1
ATOM 1523 C CA . GLN A 1 198 ? -0.388 19.257 -13.255 1.00 45.09 198 GLN A CA 1
ATOM 1524 C C . GLN A 1 198 ? -0.531 19.377 -11.732 1.00 45.09 198 GLN A C 1
ATOM 1526 O O . GLN A 1 198 ? -1.283 18.613 -11.129 1.00 45.09 198 GLN A O 1
ATOM 1531 N N . ALA A 1 199 ? 0.182 20.316 -11.104 1.00 45.06 199 ALA A N 1
ATOM 1532 C CA . ALA A 1 199 ? 0.072 20.554 -9.667 1.00 45.06 199 ALA A CA 1
ATOM 1533 C C . ALA A 1 199 ? -1.276 21.206 -9.312 1.00 45.06 199 ALA A C 1
ATOM 1535 O O . ALA A 1 199 ? -1.912 20.808 -8.333 1.00 45.06 199 ALA A O 1
ATOM 1536 N N . ASP A 1 200 ? -1.738 22.145 -10.140 1.00 52.00 200 ASP A N 1
ATOM 1537 C CA . ASP A 1 200 ? -3.019 22.828 -9.951 1.00 52.00 200 ASP A CA 1
ATOM 1538 C C . ASP A 1 200 ? -4.213 21.885 -10.188 1.00 52.00 200 ASP A C 1
ATOM 1540 O O . ASP A 1 200 ? -5.163 21.878 -9.397 1.00 52.00 200 ASP A O 1
ATOM 1544 N N . ASP A 1 201 ? -4.144 21.009 -11.196 1.00 51.62 201 ASP A N 1
ATOM 1545 C CA . ASP A 1 201 ? -5.176 19.995 -11.442 1.00 51.62 201 ASP A CA 1
ATOM 1546 C C . ASP A 1 201 ? -5.248 18.956 -10.313 1.00 51.62 201 ASP A C 1
ATOM 1548 O O . ASP A 1 201 ? -6.344 18.585 -9.883 1.00 51.62 201 ASP A O 1
ATOM 1552 N N . GLN A 1 202 ? -4.108 18.533 -9.756 1.00 51.53 202 GLN A N 1
ATOM 1553 C CA . GLN A 1 202 ? -4.083 17.623 -8.604 1.00 51.53 202 GLN A CA 1
ATOM 1554 C C . GLN A 1 202 ? -4.728 18.246 -7.359 1.00 51.53 202 GLN A C 1
ATOM 1556 O O . GLN A 1 202 ? -5.515 17.584 -6.675 1.00 51.53 202 GLN A O 1
ATOM 1561 N N . GLN A 1 203 ? -4.455 19.525 -7.077 1.00 51.28 203 GLN A N 1
ATOM 1562 C CA . GLN A 1 203 ? -5.086 20.232 -5.958 1.00 51.28 203 GLN A CA 1
ATOM 1563 C C . GLN A 1 203 ? -6.590 20.421 -6.173 1.00 51.28 203 GLN A C 1
ATOM 1565 O O . GLN A 1 203 ? -7.383 20.236 -5.243 1.00 51.28 203 GLN A O 1
ATOM 1570 N N . ARG A 1 204 ? -7.002 20.747 -7.402 1.00 56.84 204 ARG A N 1
ATOM 1571 C CA . ARG A 1 204 ? -8.408 20.955 -7.757 1.00 56.84 204 ARG A CA 1
ATOM 1572 C C . ARG A 1 204 ? -9.218 19.667 -7.644 1.00 56.84 204 ARG A C 1
ATOM 1574 O O . ARG A 1 204 ? -10.300 19.677 -7.058 1.00 56.84 204 ARG A O 1
ATOM 1581 N N . ILE A 1 205 ? -8.688 18.558 -8.152 1.00 54.72 205 ILE A N 1
ATOM 1582 C CA . ILE A 1 205 ? -9.351 17.252 -8.101 1.00 54.72 205 ILE A CA 1
ATOM 1583 C C . ILE A 1 205 ? -9.376 16.720 -6.658 1.00 54.72 205 ILE A C 1
ATOM 1585 O O . ILE A 1 205 ? -10.439 16.339 -6.166 1.00 54.72 205 ILE A O 1
ATOM 1589 N N . GLY A 1 206 ? -8.269 16.819 -5.911 1.00 50.94 206 GLY A N 1
ATOM 1590 C CA . GLY A 1 206 ? -8.234 16.468 -4.484 1.00 50.94 206 GLY A CA 1
ATOM 1591 C C . GLY A 1 206 ? -9.236 17.265 -3.632 1.00 50.94 206 GLY A C 1
ATOM 1592 O O . GLY A 1 206 ? -9.879 16.714 -2.733 1.00 50.94 206 GLY A O 1
ATOM 1593 N N . GLY A 1 207 ? -9.436 18.550 -3.951 1.00 46.62 207 GLY A N 1
ATOM 1594 C CA . GLY A 1 207 ? -10.451 19.401 -3.327 1.00 46.62 207 GLY A CA 1
ATOM 1595 C C . GLY A 1 207 ? -11.886 18.931 -3.588 1.00 46.62 207 GLY A C 1
ATOM 1596 O O . GLY A 1 207 ? -12.693 18.889 -2.658 1.00 46.62 207 GLY A O 1
ATOM 1597 N N . LEU A 1 208 ? -12.195 18.511 -4.819 1.00 57.31 208 LEU A N 1
ATOM 1598 C CA . LEU A 1 208 ? -13.513 17.979 -5.186 1.00 57.31 208 LEU A CA 1
ATOM 1599 C C . LEU A 1 208 ? -13.836 16.680 -4.428 1.00 57.31 208 LEU A C 1
ATOM 1601 O O . LEU A 1 208 ? -14.944 16.520 -3.921 1.00 57.31 208 LEU A O 1
ATOM 1605 N N . HIS A 1 209 ? -12.855 15.799 -4.226 1.00 55.28 209 HIS A N 1
ATOM 1606 C CA . HIS A 1 209 ? -13.065 14.553 -3.474 1.00 55.28 209 HIS A CA 1
ATOM 1607 C C . HIS A 1 209 ? -13.287 14.754 -1.982 1.00 55.28 209 HIS A C 1
ATOM 1609 O O . HIS A 1 209 ? -14.036 13.999 -1.356 1.00 55.28 209 HIS A O 1
ATOM 1615 N N . ARG A 1 210 ? -12.673 15.784 -1.393 1.00 60.47 210 ARG A N 1
ATOM 1616 C CA . ARG A 1 210 ? -12.957 16.172 -0.008 1.00 60.47 210 ARG A CA 1
ATOM 1617 C C . ARG A 1 210 ? -14.421 16.585 0.155 1.00 60.47 210 ARG A C 1
ATOM 1619 O O . ARG A 1 210 ? -15.049 16.198 1.139 1.00 60.47 210 ARG A O 1
ATOM 1626 N N . VAL A 1 211 ? -14.958 17.317 -0.821 1.00 62.16 211 VAL A N 1
ATOM 1627 C CA . VAL A 1 211 ? -16.362 17.746 -0.845 1.00 62.16 211 VAL A CA 1
ATOM 1628 C C . VAL A 1 211 ? -17.298 16.548 -1.026 1.00 62.16 211 VAL A C 1
ATOM 1630 O O . VAL A 1 211 ? -18.235 16.399 -0.244 1.00 62.16 211 VAL A O 1
ATOM 1633 N N . ASP A 1 212 ? -17.008 15.638 -1.958 1.00 62.62 212 ASP A N 1
ATOM 1634 C CA . ASP A 1 212 ? -17.818 14.427 -2.171 1.00 62.62 212 ASP A CA 1
ATOM 1635 C C . ASP A 1 212 ? -17.859 13.520 -0.934 1.00 62.62 212 ASP A C 1
ATOM 1637 O O . ASP A 1 212 ? -18.907 12.967 -0.584 1.00 62.62 212 ASP A O 1
ATOM 1641 N N . ARG A 1 213 ? -16.729 13.370 -0.231 1.00 63.62 213 ARG A N 1
ATOM 1642 C CA . ARG A 1 213 ? -16.656 12.566 0.999 1.00 63.62 213 ARG A CA 1
ATOM 1643 C C . ARG A 1 213 ? -17.481 13.190 2.121 1.00 63.62 213 ARG A C 1
ATOM 1645 O O . ARG A 1 213 ? -18.177 12.477 2.842 1.00 63.62 213 ARG A O 1
ATOM 1652 N N . GLN A 1 214 ? -17.448 14.517 2.230 1.00 60.81 214 GLN A N 1
ATOM 1653 C CA . GLN A 1 214 ? -18.244 15.260 3.199 1.00 60.81 214 GLN A CA 1
ATOM 1654 C C . GLN A 1 214 ? -19.745 15.155 2.888 1.00 60.81 214 GLN A C 1
ATOM 1656 O O . GLN A 1 214 ? -20.529 14.847 3.781 1.00 60.81 214 GLN A O 1
ATOM 1661 N N . GLN A 1 215 ? -20.141 15.261 1.617 1.00 60.31 215 GLN A N 1
ATOM 1662 C CA . GLN A 1 215 ? -21.533 15.073 1.192 1.00 60.31 215 GLN A CA 1
ATOM 1663 C C . GLN A 1 215 ? -22.035 13.638 1.408 1.00 60.31 215 GLN A C 1
ATOM 1665 O O . GLN A 1 215 ? -23.183 13.430 1.804 1.00 60.31 215 GLN A O 1
ATOM 1670 N N . ARG A 1 216 ? -21.190 12.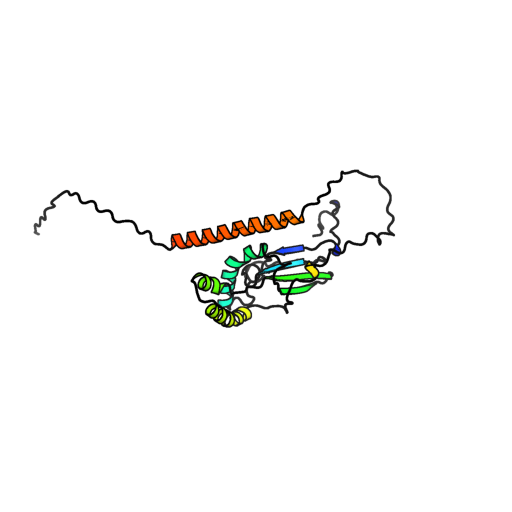620 1.192 1.00 64.44 216 ARG A N 1
ATOM 1671 C CA . ARG A 1 216 ? -21.534 11.221 1.506 1.00 64.44 216 ARG A CA 1
ATOM 1672 C C . ARG A 1 216 ? -21.720 11.004 3.006 1.00 64.44 216 ARG A C 1
ATOM 1674 O O . ARG A 1 216 ? -22.669 10.319 3.389 1.00 64.44 216 ARG A O 1
ATOM 1681 N N . ALA A 1 217 ? -20.865 11.597 3.839 1.00 62.22 217 ALA A N 1
ATOM 1682 C CA . ALA A 1 217 ? -21.001 11.546 5.292 1.00 62.22 217 ALA A CA 1
ATOM 1683 C C . ALA A 1 217 ? -22.289 12.247 5.765 1.00 62.22 217 ALA A C 1
ATOM 1685 O O . ALA A 1 217 ? -23.050 11.678 6.544 1.00 62.22 217 ALA A O 1
ATOM 1686 N N . GLU A 1 218 ? -22.596 13.428 5.222 1.00 65.88 218 GLU A N 1
ATOM 1687 C CA . GLU A 1 218 ? -23.823 14.179 5.521 1.00 65.88 218 GLU A CA 1
ATOM 1688 C C . GLU A 1 218 ? -25.091 13.434 5.080 1.00 65.88 218 GLU A C 1
ATOM 1690 O O . GLU A 1 218 ? -26.077 13.385 5.820 1.00 65.88 218 GLU A O 1
ATOM 1695 N N . ASN A 1 219 ? -25.073 12.787 3.912 1.00 60.84 219 ASN A N 1
ATOM 1696 C CA . ASN A 1 219 ? -26.194 11.968 3.451 1.00 60.84 219 ASN A CA 1
ATOM 1697 C C . ASN A 1 219 ? -26.411 10.731 4.334 1.00 60.84 219 ASN A C 1
ATOM 1699 O O . ASN A 1 219 ? -27.559 10.397 4.635 1.00 60.84 219 ASN A O 1
ATOM 1703 N N . GLN A 1 220 ? -25.338 10.088 4.804 1.00 58.72 220 GLN A N 1
ATOM 1704 C CA . GLN A 1 220 ? -25.436 8.971 5.748 1.00 58.72 220 GLN A CA 1
ATOM 1705 C C . GLN A 1 220 ? -25.982 9.419 7.115 1.00 58.72 220 GLN A C 1
ATOM 1707 O O . GLN A 1 220 ? -26.849 8.745 7.680 1.00 58.72 220 GLN A O 1
ATOM 1712 N N . GLU A 1 221 ? -25.558 10.583 7.614 1.00 60.62 221 GLU A N 1
ATOM 1713 C CA . GLU A 1 221 ? -26.080 11.210 8.838 1.00 60.62 221 GLU A CA 1
ATOM 1714 C C . GLU A 1 221 ? -27.582 11.532 8.704 1.00 60.62 221 GLU A C 1
ATOM 1716 O O . GLU A 1 221 ? -28.379 11.267 9.609 1.00 60.62 221 GLU A O 1
ATOM 1721 N N . ARG A 1 222 ? -28.005 12.035 7.536 1.00 62.75 222 ARG A N 1
ATOM 1722 C CA . ARG A 1 222 ? -29.402 12.386 7.239 1.00 62.75 222 ARG A CA 1
ATOM 1723 C C . ARG A 1 222 ? -30.315 11.164 7.177 1.00 62.75 222 ARG A C 1
ATOM 1725 O O . ARG A 1 222 ? -31.439 11.234 7.663 1.00 62.75 222 ARG A O 1
ATOM 1732 N N . THR A 1 223 ? -29.830 10.039 6.654 1.00 58.38 223 THR A N 1
ATOM 1733 C CA . THR A 1 223 ? -30.570 8.764 6.666 1.00 58.38 223 THR A CA 1
ATOM 1734 C C . THR A 1 223 ? -30.645 8.102 8.045 1.00 58.38 223 THR A C 1
ATOM 1736 O O . THR A 1 223 ? -31.491 7.237 8.257 1.00 58.38 223 THR A O 1
ATOM 1739 N N . ARG A 1 224 ? -29.797 8.510 9.000 1.00 57.59 224 ARG A N 1
ATOM 1740 C CA . ARG A 1 224 ? -29.784 7.991 10.379 1.00 57.59 224 ARG A CA 1
ATOM 1741 C C . A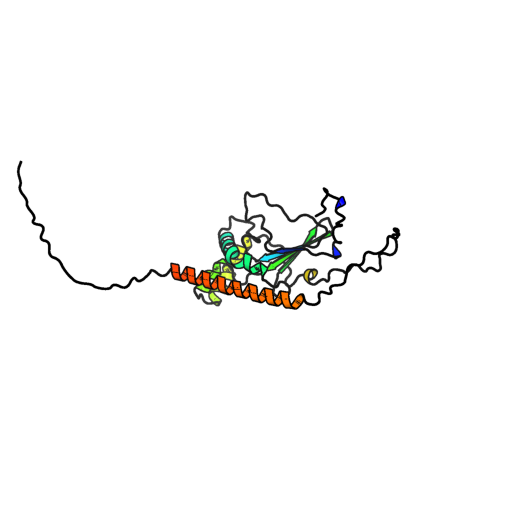RG A 1 224 ? -30.662 8.780 11.354 1.00 57.59 224 ARG A C 1
ATOM 1743 O O . ARG A 1 224 ? -30.934 8.284 12.446 1.00 57.59 224 ARG A O 1
ATOM 1750 N N . ARG A 1 225 ? -31.133 9.978 10.988 1.00 46.72 225 ARG A N 1
ATOM 1751 C CA . ARG A 1 225 ? -32.062 10.765 11.814 1.00 46.72 225 ARG A CA 1
ATOM 1752 C C . ARG A 1 225 ? -33.516 10.384 11.500 1.00 46.72 225 ARG A C 1
ATOM 1754 O O . ARG A 1 225 ? -33.953 10.615 10.374 1.00 46.72 225 ARG A O 1
ATOM 1761 N N . PRO A 1 226 ? -34.305 9.858 12.457 1.00 43.22 226 PRO A N 1
ATOM 1762 C CA . PRO A 1 226 ? -35.732 9.671 12.237 1.00 43.22 226 PRO A CA 1
ATOM 1763 C C . PRO A 1 226 ? -36.402 11.043 12.088 1.00 43.22 226 PRO A C 1
ATOM 1765 O O . PRO A 1 226 ? -36.180 11.955 12.887 1.00 43.22 226 PRO A O 1
ATOM 1768 N N . SER A 1 227 ? -37.214 11.199 11.045 1.00 45.38 227 SER A N 1
ATOM 1769 C CA . SER A 1 227 ? -38.006 12.401 10.793 1.00 45.38 227 SER A CA 1
ATOM 1770 C C . SER A 1 227 ? -38.988 12.634 11.943 1.00 45.38 227 SER A C 1
ATOM 1772 O O . SER A 1 227 ? -39.993 11.935 12.059 1.00 45.38 227 SER A O 1
ATOM 1774 N N . VAL A 1 228 ? -38.712 13.628 12.788 1.00 43.59 228 VAL A N 1
ATOM 1775 C CA . VAL A 1 228 ? -39.683 14.150 13.755 1.00 43.59 228 VAL A CA 1
ATOM 1776 C C . VAL A 1 228 ? -40.727 14.934 12.964 1.00 43.59 228 VAL A C 1
ATOM 1778 O O . VAL A 1 228 ? -40.542 16.112 12.661 1.00 43.59 228 VAL A O 1
ATOM 1781 N N . LEU A 1 229 ? -41.812 14.264 12.571 1.00 39.75 229 LEU A N 1
ATOM 1782 C CA . LEU A 1 229 ? -42.971 14.938 12.002 1.00 39.75 229 LEU A CA 1
ATOM 1783 C C . LEU A 1 229 ? -43.751 15.603 13.143 1.00 39.75 229 LEU A C 1
ATOM 1785 O O . LEU A 1 229 ? -44.218 14.954 14.078 1.00 39.75 229 LEU A O 1
ATOM 1789 N N . SER A 1 230 ? -43.832 16.927 13.061 1.00 36.94 230 SER A N 1
ATOM 1790 C CA . SER A 1 230 ? -44.523 17.817 13.986 1.00 36.94 230 SER A CA 1
ATOM 1791 C C . SER A 1 230 ? -46.013 17.465 14.090 1.00 36.94 230 SER A C 1
ATOM 1793 O O . SER A 1 230 ? -46.742 17.495 13.099 1.00 36.94 230 SER A O 1
ATOM 1795 N N . ARG A 1 231 ? -46.464 17.151 15.312 1.00 39.69 231 ARG A N 1
ATOM 1796 C CA . ARG A 1 231 ? -47.878 17.154 15.712 1.00 39.69 231 ARG A CA 1
ATOM 1797 C C . ARG A 1 231 ? -48.451 18.555 15.467 1.00 39.69 231 ARG A C 1
ATOM 1799 O O . ARG A 1 231 ? -47.974 19.517 16.065 1.00 39.69 231 ARG A O 1
ATOM 1806 N N . ARG A 1 232 ? -49.503 18.660 14.655 1.00 37.31 232 ARG A N 1
ATOM 1807 C CA . ARG A 1 232 ? -50.466 19.764 14.742 1.00 37.31 232 ARG A CA 1
ATOM 1808 C C . ARG A 1 232 ? -51.840 19.194 15.050 1.00 37.31 232 ARG A C 1
ATOM 1810 O O . ARG A 1 232 ? -52.378 18.406 14.277 1.00 37.31 232 ARG A O 1
ATOM 1817 N N . ASP A 1 233 ? -52.359 19.614 16.196 1.00 42.62 233 ASP A N 1
ATOM 1818 C CA . ASP A 1 233 ? -53.751 19.477 16.593 1.00 42.62 233 ASP A CA 1
ATOM 1819 C C . ASP A 1 233 ? -54.661 20.171 15.577 1.00 42.62 233 ASP A C 1
ATOM 1821 O O . ASP A 1 233 ? -54.428 21.323 15.216 1.00 42.62 233 ASP A O 1
ATOM 1825 N N . THR A 1 234 ? -55.734 19.493 15.174 1.00 34.47 234 THR A N 1
ATOM 1826 C CA . THR A 1 234 ? -56.990 20.156 14.803 1.00 34.47 234 THR A CA 1
ATOM 1827 C C . THR A 1 234 ? -58.160 19.317 15.305 1.00 34.47 234 THR A C 1
ATOM 1829 O O . THR A 1 234 ? -58.482 18.249 14.793 1.00 34.47 234 THR A O 1
ATOM 1832 N N . THR A 1 235 ? -58.786 19.815 16.363 1.00 38.59 235 THR A N 1
ATOM 1833 C CA . THR A 1 235 ? -60.127 19.456 16.816 1.00 38.59 235 THR A CA 1
ATOM 1834 C C . THR A 1 235 ? -61.135 20.101 15.865 1.00 38.59 235 THR A C 1
ATOM 1836 O O . THR A 1 235 ? -61.038 21.304 15.653 1.00 38.59 235 THR A O 1
ATOM 1839 N N . THR A 1 236 ? -62.105 19.356 15.324 1.00 34.91 236 THR A N 1
ATOM 1840 C CA . THR A 1 236 ? -63.497 19.793 15.049 1.00 34.91 236 THR A CA 1
ATOM 1841 C C . THR A 1 236 ? -64.329 18.555 14.692 1.00 34.91 236 THR A C 1
ATOM 1843 O O . THR A 1 236 ? -63.883 17.688 13.948 1.00 34.91 236 THR A O 1
ATOM 1846 N N . GLY A 1 237 ? -65.497 18.433 15.324 1.00 32.34 237 GLY A N 1
ATOM 1847 C CA . GLY A 1 237 ? -66.250 17.190 15.460 1.00 32.34 237 GLY A CA 1
ATOM 1848 C C . GLY A 1 237 ? -67.158 16.789 14.299 1.00 32.34 237 GLY A C 1
ATOM 1849 O O . GLY A 1 237 ? -67.407 17.548 13.374 1.00 32.34 237 GLY A O 1
ATOM 1850 N N . SER A 1 238 ? -67.728 15.592 14.433 1.00 33.97 238 SER A N 1
ATOM 1851 C CA . SER A 1 238 ? -69.114 15.310 14.059 1.00 33.97 238 SER A CA 1
ATOM 1852 C C . SER A 1 238 ? -69.569 14.009 14.724 1.00 33.97 238 SER A C 1
ATOM 1854 O O . SER A 1 238 ? -68.897 12.981 14.648 1.00 33.97 238 SER A O 1
ATOM 1856 N N . SER A 1 239 ? -70.699 14.082 15.424 1.00 42.47 239 SER A N 1
ATOM 1857 C CA . SER A 1 239 ? -71.412 12.939 15.992 1.00 42.47 239 SER A CA 1
ATOM 1858 C C . SER A 1 239 ? -71.968 12.058 14.880 1.00 42.47 239 SER A C 1
ATOM 1860 O O . SER A 1 239 ? -72.705 12.564 14.045 1.00 42.47 239 SER A O 1
ATOM 1862 N N . HIS A 1 240 ? -71.778 10.740 14.961 1.00 36.34 240 HIS A N 1
ATOM 1863 C CA . HIS A 1 240 ? -72.837 9.815 14.557 1.00 36.34 240 HIS A CA 1
ATOM 1864 C C . HIS A 1 240 ? -72.871 8.559 15.433 1.00 36.34 240 HIS A C 1
ATOM 1866 O O . HIS A 1 240 ? -71.987 7.709 15.442 1.00 36.34 240 HIS A O 1
ATOM 1872 N N . ARG A 1 241 ? -73.971 8.503 16.183 1.00 38.91 241 ARG A N 1
ATOM 1873 C CA . ARG A 1 241 ? -74.582 7.377 16.883 1.00 38.91 241 ARG A CA 1
ATOM 1874 C C . ARG A 1 241 ? -74.675 6.142 15.973 1.00 38.91 241 ARG A C 1
ATOM 1876 O O . ARG A 1 241 ? -75.305 6.218 14.923 1.00 38.91 241 ARG A O 1
ATOM 1883 N N . VAL A 1 242 ? -74.188 4.994 16.446 1.00 38.78 242 VAL A N 1
ATOM 1884 C CA . VAL A 1 242 ? -74.619 3.669 15.970 1.00 38.78 242 VAL A CA 1
ATOM 1885 C C . VAL A 1 242 ? -75.127 2.873 17.167 1.00 38.78 242 VAL A C 1
ATOM 1887 O O . VAL A 1 242 ? -74.440 2.678 18.166 1.00 38.78 242 VAL A O 1
ATOM 1890 N N . THR A 1 243 ? -76.396 2.499 17.074 1.00 38.41 243 THR A N 1
ATOM 1891 C CA . THR A 1 243 ? -77.183 1.770 18.063 1.00 38.41 243 THR A CA 1
ATOM 1892 C C . THR A 1 243 ? -76.838 0.283 18.060 1.00 38.41 243 THR A C 1
ATOM 1894 O O . THR A 1 243 ? -76.871 -0.361 17.015 1.00 38.41 243 THR A O 1
ATOM 1897 N N . SER A 1 244 ? -76.586 -0.270 19.245 1.00 38.47 244 SER A N 1
ATOM 1898 C CA . SER A 1 244 ? -76.621 -1.709 19.518 1.00 38.47 244 SER A CA 1
ATOM 1899 C C . SER A 1 244 ? -78.063 -2.218 19.422 1.00 38.47 244 SER A C 1
ATOM 1901 O O . SER A 1 244 ? -78.947 -1.672 20.084 1.00 38.47 244 SER A O 1
ATOM 1903 N N . ARG A 1 245 ? -78.303 -3.269 18.628 1.00 39.56 245 ARG A N 1
ATOM 1904 C CA . ARG A 1 245 ? -79.527 -4.077 18.693 1.00 39.56 245 ARG A CA 1
ATOM 1905 C C . ARG A 1 245 ? -79.142 -5.552 18.802 1.00 39.56 245 ARG A C 1
ATOM 1907 O O . ARG A 1 245 ? -78.619 -6.137 17.860 1.00 39.56 245 ARG A O 1
ATOM 1914 N N . ARG A 1 246 ? -79.379 -6.118 19.988 1.00 40.84 246 ARG A N 1
ATOM 1915 C CA . ARG A 1 246 ? -79.521 -7.558 20.242 1.00 40.84 246 ARG A CA 1
ATOM 1916 C C . ARG A 1 246 ? -80.981 -7.945 20.003 1.00 40.84 246 ARG A C 1
ATOM 1918 O O . ARG A 1 246 ? -81.839 -7.219 20.478 1.00 40.84 246 ARG A O 1
ATOM 1925 N N . ASP A 1 247 ? -81.190 -9.095 19.371 1.00 43.44 247 ASP A N 1
ATOM 1926 C CA . ASP A 1 247 ? -82.308 -10.058 19.496 1.00 43.44 247 ASP A CA 1
ATOM 1927 C C . ASP A 1 247 ? -81.742 -11.343 18.837 1.00 43.44 247 ASP A C 1
ATOM 1929 O O . ASP A 1 247 ? -81.259 -11.258 17.714 1.00 43.44 247 ASP A O 1
ATOM 1933 N N . ARG A 1 248 ? -81.378 -12.452 19.501 1.00 45.28 248 ARG A N 1
ATOM 1934 C CA . ARG A 1 248 ? -82.057 -13.489 20.314 1.00 45.28 248 ARG A CA 1
ATOM 1935 C C . ARG A 1 248 ? -83.042 -14.391 19.534 1.00 45.28 248 ARG A C 1
ATOM 1937 O O . ARG A 1 248 ? -84.010 -13.898 18.975 1.00 45.28 248 ARG A O 1
ATOM 1944 N N . THR A 1 249 ? -82.802 -15.710 19.670 1.00 49.06 249 THR A N 1
ATOM 1945 C CA . THR A 1 249 ? -83.611 -16.916 19.322 1.00 49.06 249 THR A CA 1
ATOM 1946 C C . THR A 1 249 ? -83.678 -17.280 17.830 1.00 49.06 249 THR A C 1
ATOM 1948 O O . THR A 1 249 ? -83.838 -16.384 17.013 1.00 49.06 249 THR A O 1
ATOM 1951 N N . SER A 1 250 ? -83.493 -18.528 17.381 1.00 48.28 250 SER A N 1
ATOM 1952 C CA . SER A 1 250 ? -83.529 -19.871 17.999 1.00 48.28 250 SER A CA 1
ATOM 1953 C C . SER A 1 250 ? -82.447 -20.787 17.424 1.00 48.28 250 SER A C 1
ATOM 1955 O O . SER A 1 250 ? -81.965 -20.491 16.309 1.00 48.28 250 SER A O 1
#

Solvent-accessible surface area (backbone atoms only — not comparable to full-atom values): 15635 Å² total; per-residue (Å²): 131,85,59,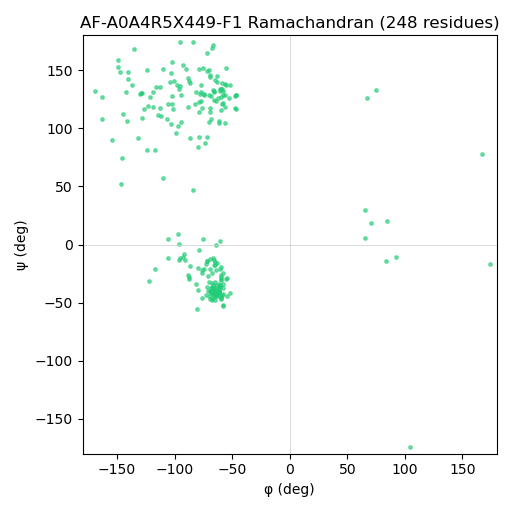90,86,53,81,85,73,75,76,75,78,76,57,50,56,70,45,78,46,80,40,72,52,53,72,28,70,57,56,46,74,94,56,90,74,78,76,85,77,91,45,53,39,38,33,38,39,37,32,34,57,39,8,24,52,35,36,32,45,75,36,67,86,40,55,69,32,44,53,26,11,53,39,12,31,77,70,29,50,69,56,48,78,75,56,57,60,88,85,42,82,29,29,29,43,75,47,73,48,99,63,69,7,34,42,36,40,37,35,38,72,59,95,62,54,45,64,48,47,66,49,49,77,72,66,52,56,67,72,58,51,53,52,48,38,68,62,47,47,63,66,33,49,70,24,47,87,74,77,83,67,44,81,40,61,60,67,77,80,70,48,73,63,54,71,75,67,82,77,75,81,78,84,77,93,75,84,92,77,85,89,83,91,76,84,89,78,88,84,86,65,74,71,61,58,56,54,52,51,52,54,53,52,54,51,51,52,54,50,53,52,50,51,51,52,53,52,54,52,57,74,66,53,80,83,83,76,80,88,75,90,80,89,81,89,79,91,79,92,78,84,89,81,89,83,84,88,134

Nearest PDB structures (foldseek):
  6eak-assembly1_F  TM=3.168E-01  e=4.959E+00  human respiratory syncytial virus
  5xv4-assembly3_F  TM=2.662E-01  e=4.101E+00  Homo sapiens
  3fq3-assembly1_A  TM=2.862E-01  e=5.628E+00  Brucella abortus 2308
  4chh-assembly1_A  TM=1.895E-01  e=2.320E+00  Saccharomyces cerevisiae

pLDDT: mean 74.04, std 24.4, range [30.44, 98.69]

InterPro domains:
  IPR013228 PE-PPE, C-terminal [PF08237] (43-148)

Sequence (250 aa):
MYDLRHPEAGHVAPDPSEMNVAVYGYLSREMFIGSRYIPLPVTPYNVFVIKAEYDAIADFPDRPLNLLAVANAIMGADQLHYDSAFYDVLTQPTKYSITTNRLGGTTTTIMIPTPLLPLLTPLKDAGMAPDKLAKLDKFLRPMINRAYRRPRWQVGVPPTLLAPIPTGSAADATTAAMPTSAPHTLHDRVITGARSEQADDQQRIGGLHRVDRQQRAENQERTRRPSVLSRRDTTTGSSHRVTSRRDRTS

Organism: NCBI:txid1807

Foldseek 3Di:
DPPPPCPPPPDDDDDQLQDEEEDAQPFDPPLDVVDDDDDDDQDLHAYEYFYEDLQSGRFNFQAVVLVLLRLLSPLCVVVPRVVSVLDDLQPDKWKWDWDADPSRYIYIYIYDYDPARSNCVVVVVVPPDPVVRVVVRVVCVVSSCVRHDDDPIDIGRPVVVVDDSPPPPPVPPPDDDDDDDDDDDDDDDDDDDPPVVVVVVSVVVVVVVVVVVVVVVVVVVVVPDDDPDDDDDDDDDDDDDDDDDDDDDD

Radius of gyration: 30.69 Å; Cα contacts (8 Å, |Δi|>4): 283; chains: 1; bounding box: 112×45×71 Å

Secondary structure (DSSP, 8-state):
---TT-GGG--PPPPTTT-EEEEESPPPTTTTTTS---PPPP-SSEEEEEEETT-TTTS--S-TT-HHHHHHHHHHIIIIITGGGG--TTTS--EEEEEE-TTS-EEEEEEE--SS-GGGHHHHHTT--HHHHHHHHHHHHHHHHTT-----PEESS-HHHHSPP----TTS--S------PPPP--------HHHHHHHHHHHHHHHHHHHHHHHHHHHHHHHS---PPP-------------------

Mean predicted aligned error: 16.33 Å